Protein AF-A0A3P9DC85-F1 (afdb_monomer)

pLDDT: mean 74.03, std 23.18, range [28.78, 98.25]

Secondary structure (DSSP, 8-state):
--SSSSSTTS------------------EEE--SEEEEEEE--BPPPPGGGGGGT---SB-IIIIIHHHHHHHHHHHHHHH-TTSSTT--EEEEEEE-TT-HHHHHHHHHHHHHHHHHHHHHHH-SS------TTS-----PPPEEEEE--SSHHHHHHHHHHHGGGT--EEESS---SGGG-TTT-TTEEESS--HHHHHHHHHHHHHHTT--EEEEEEEPPPTT-THHHHHHHHHHHHHHTTT-EEEEEEEE-S-SS-------------

Solvent-accessible surface area (backbone atoms only — not comparable to full-atom values): 15954 Å² total; per-residue (Å²): 144,85,84,76,76,77,75,75,75,74,82,77,66,82,82,74,76,74,78,71,78,68,82,74,75,79,75,67,54,72,44,83,51,78,44,33,37,30,32,34,37,29,34,25,34,49,41,53,89,92,38,50,90,74,66,51,56,43,61,78,30,62,77,65,7,53,52,48,54,52,49,49,54,56,49,39,55,52,42,59,69,34,76,86,51,60,67,99,51,42,62,16,31,42,39,38,58,18,20,78,34,52,71,49,32,41,55,51,50,48,53,50,49,50,37,28,53,56,38,52,51,65,74,71,50,90,78,71,91,72,92,73,63,95,81,61,77,75,82,73,76,50,74,40,55,69,28,34,37,34,32,56,48,41,50,40,30,53,59,42,47,69,55,34,50,79,72,72,33,38,31,40,21,73,54,43,30,40,58,75,67,66,42,52,90,82,34,70,43,54,47,59,86,52,72,40,44,63,58,55,45,49,52,53,51,53,53,37,58,75,70,67,57,52,60,47,52,51,56,52,53,57,43,57,98,78,32,59,51,43,57,56,45,45,57,53,38,55,52,57,33,59,77,66,72,31,50,72,80,47,84,51,78,43,81,82,84,64,101,64,91,69,74,69,80,66,70,86,74,75,94,120

Radius of gyration: 26.07 Å; Cα contacts (8 Å, |Δi|>4): 407; chains: 1; bounding box: 93×35×85 Å

Mean predicted aligned error: 14.22 Å

Sequence (272 aa):
MFWLLLVLSIWLGPNQADSAQSNERRVVAHMPGDIIIGALFSVHHQPPADKVHERKCGAVREQYGIQRVEAMMHTLDRINADPHILPNISLGCEIRDSCWHSAVALEQSIEFIRDSLVSSDEAEEWGTLKCSDPSATPMRGKKPIVGLIGPGSSSVAIQVQNL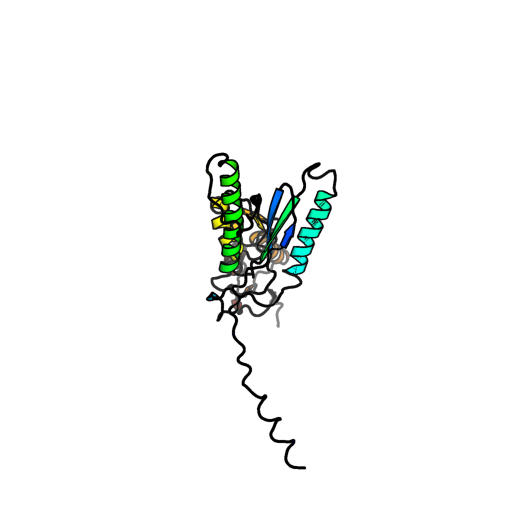LQLFNIPQIAYSATSMDLSDKSLYKYFMRVVPSDAQQARAMVDIVKRYNWSYVSAIHTEGTVTHADSYVFLLSFSLFFSLINVLINQDVNFPSTLPFCLFSFLSPVGLY

Foldseek 3Di:
DPPPPVVVPPPPDPPPPPPPVPPPPFDKDKFDWQAEAEEEFQQFAADPPVCNVVRDGHHGDVPRHPVVVVVVVVVQVVQQPDCVHPHPTRYMYIYGYPNPDQVSLVVVLVVLVVLDVVLVVVVVPPDDDDDDDPPDDPPPRDHHHQAYEDDQAQLSVLSSQQVVVVVVHAYEYEHNQAPVCVPCVSRVRYHYPDHHLLVVLVVVLVVCVVVVAQEWEAEWEDDDVSHCRTVRSVVSNVVSSVVVNRDHDDHDYDYDPDPDPDRDTDDCPDPD

Structure (mmCIF, N/CA/C/O backbone):
data_AF-A0A3P9DC85-F1
#
_entry.id   AF-A0A3P9DC85-F1
#
loop_
_atom_site.group_PDB
_atom_site.id
_atom_site.type_symbol
_atom_site.label_atom_id
_atom_site.label_alt_id
_atom_site.label_comp_id
_atom_site.label_asym_id
_atom_site.label_entity_id
_atom_site.label_seq_id
_atom_site.pdbx_PDB_ins_code
_atom_site.Cartn_x
_atom_site.Cartn_y
_atom_site.Cartn_z
_atom_site.occupancy
_atom_site.B_iso_or_equiv
_atom_site.auth_seq_id
_atom_site.auth_comp_id
_atom_site.auth_asym_id
_atom_site.auth_atom_id
_atom_site.pdbx_PDB_model_num
ATOM 1 N N . MET A 1 1 ? 72.519 -8.130 8.603 1.00 53.53 1 MET A N 1
ATOM 2 C CA . MET A 1 1 ? 71.230 -8.316 9.307 1.00 53.53 1 MET A CA 1
ATOM 3 C C . MET A 1 1 ? 70.735 -6.998 9.923 1.00 53.53 1 MET A C 1
ATOM 5 O O . MET A 1 1 ? 70.371 -6.968 11.084 1.00 53.53 1 MET A O 1
ATOM 9 N N . PHE A 1 2 ? 70.742 -5.902 9.150 1.00 50.50 2 PHE A N 1
ATOM 10 C CA . PHE A 1 2 ? 70.263 -4.574 9.588 1.00 50.50 2 PHE A CA 1
ATOM 11 C C . PHE A 1 2 ? 69.787 -3.704 8.401 1.00 50.50 2 PHE A C 1
ATOM 13 O O . PHE A 1 2 ? 69.743 -2.485 8.482 1.00 50.50 2 PHE A O 1
ATOM 20 N N . TRP A 1 3 ? 69.445 -4.339 7.271 1.00 44.81 3 TRP A N 1
ATOM 21 C CA . TRP A 1 3 ? 69.037 -3.663 6.026 1.00 44.81 3 TRP A CA 1
ATOM 22 C C . TRP A 1 3 ? 67.796 -4.309 5.386 1.00 44.81 3 TRP A C 1
ATOM 24 O O . TRP A 1 3 ? 67.600 -4.259 4.181 1.00 44.81 3 TRP A O 1
ATOM 34 N N . LEU A 1 4 ? 66.975 -4.972 6.207 1.00 43.00 4 LEU A N 1
ATOM 35 C CA . LEU A 1 4 ? 65.714 -5.612 5.797 1.00 43.00 4 LEU A CA 1
ATOM 36 C C . LEU A 1 4 ? 64.516 -5.191 6.669 1.00 43.00 4 LEU A C 1
ATOM 38 O O . LEU A 1 4 ? 63.391 -5.570 6.375 1.00 43.00 4 LEU A O 1
ATOM 42 N N . LEU A 1 5 ? 64.732 -4.369 7.704 1.00 48.44 5 LEU A N 1
ATOM 43 C CA . LEU A 1 5 ? 63.677 -3.898 8.617 1.00 48.44 5 LEU A CA 1
ATOM 44 C C . LEU A 1 5 ? 63.254 -2.435 8.393 1.00 48.44 5 LEU A C 1
ATOM 46 O O . LEU A 1 5 ? 62.346 -1.966 9.065 1.00 48.44 5 LEU A O 1
ATOM 50 N N . LEU A 1 6 ? 63.863 -1.719 7.439 1.00 46.28 6 LEU A N 1
ATOM 51 C CA . LEU A 1 6 ? 63.526 -0.316 7.135 1.00 46.28 6 LEU A CA 1
ATOM 52 C C . LEU A 1 6 ? 62.653 -0.127 5.883 1.00 46.28 6 LEU A C 1
ATOM 54 O O . LEU A 1 6 ? 62.242 0.990 5.598 1.00 46.28 6 LEU A O 1
ATOM 58 N N . VAL A 1 7 ? 62.333 -1.201 5.154 1.00 47.31 7 VAL A N 1
ATOM 59 C CA . VAL A 1 7 ? 61.449 -1.141 3.968 1.00 47.31 7 VAL A CA 1
ATOM 60 C C . VAL A 1 7 ? 59.999 -1.532 4.313 1.00 47.31 7 VAL A C 1
ATOM 62 O O . VAL A 1 7 ? 59.079 -1.271 3.546 1.00 47.31 7 VAL A O 1
ATOM 65 N N . LEU A 1 8 ? 59.763 -2.089 5.506 1.00 41.19 8 LEU A N 1
ATOM 66 C CA . LEU A 1 8 ? 58.436 -2.516 5.976 1.00 41.19 8 LEU A CA 1
ATOM 67 C C . LEU A 1 8 ? 57.634 -1.419 6.701 1.00 41.19 8 LEU A C 1
ATOM 69 O O . LEU A 1 8 ? 56.483 -1.646 7.055 1.00 41.19 8 LEU A O 1
ATOM 73 N N . SER A 1 9 ? 58.198 -0.225 6.891 1.00 41.47 9 SER A N 1
ATOM 74 C CA . SER A 1 9 ? 57.568 0.890 7.618 1.00 41.47 9 SER A CA 1
ATOM 75 C C . SER A 1 9 ? 57.026 2.018 6.725 1.00 41.47 9 SER A C 1
ATOM 77 O O . SER A 1 9 ? 56.635 3.059 7.243 1.00 41.47 9 SER A O 1
ATOM 79 N N . ILE A 1 10 ? 56.945 1.822 5.400 1.00 47.00 10 ILE A N 1
ATOM 80 C CA . ILE A 1 10 ? 56.408 2.830 4.453 1.00 47.00 10 ILE A CA 1
ATOM 81 C C . ILE A 1 10 ? 55.024 2.437 3.879 1.00 47.00 10 ILE A C 1
ATOM 83 O O . ILE A 1 10 ? 54.401 3.214 3.167 1.00 47.00 10 ILE A O 1
ATOM 87 N N . TRP A 1 11 ? 54.457 1.289 4.265 1.00 39.84 11 TRP A N 1
ATOM 88 C CA . TRP A 1 11 ? 53.102 0.868 3.856 1.00 39.84 11 TRP A CA 1
ATOM 89 C C . TRP A 1 11 ? 52.063 0.947 4.988 1.00 39.84 11 TRP A C 1
ATOM 91 O O . TRP A 1 11 ? 51.185 0.101 5.108 1.00 39.84 11 TRP A O 1
ATOM 101 N N . LEU A 1 12 ? 52.148 1.985 5.819 1.00 43.28 12 LEU A N 1
ATOM 102 C CA . LEU A 1 12 ? 51.055 2.425 6.695 1.00 43.28 12 LEU A CA 1
ATOM 103 C C . LEU A 1 12 ? 50.730 3.884 6.357 1.00 43.28 12 LEU A C 1
ATOM 105 O O . LEU A 1 12 ? 50.893 4.793 7.166 1.00 43.28 12 LEU A O 1
ATOM 109 N N . GLY A 1 13 ? 50.310 4.105 5.110 1.00 35.88 13 GLY A N 1
ATOM 110 C CA . GLY A 1 13 ? 49.538 5.295 4.774 1.00 35.88 13 GLY A CA 1
ATOM 111 C C . GLY A 1 13 ? 48.153 5.179 5.418 1.00 35.88 13 GLY A C 1
ATOM 112 O O . GLY A 1 13 ? 47.629 4.065 5.518 1.00 35.88 13 GLY A O 1
ATOM 113 N N . PRO A 1 14 ? 47.546 6.280 5.890 1.00 35.34 14 PRO A N 1
ATOM 114 C CA . PRO A 1 14 ? 46.170 6.229 6.348 1.00 35.34 14 PRO A CA 1
ATOM 115 C C . PRO A 1 14 ? 45.318 5.782 5.159 1.00 35.34 14 PRO A C 1
ATOM 117 O O . PRO A 1 14 ? 45.349 6.417 4.107 1.00 35.34 14 PRO A O 1
ATOM 120 N N . ASN A 1 15 ? 44.577 4.682 5.320 1.00 35.00 15 ASN A N 1
ATOM 121 C CA . ASN A 1 15 ? 43.462 4.359 4.440 1.00 35.00 15 ASN A CA 1
ATOM 122 C C . ASN A 1 15 ? 42.452 5.495 4.595 1.00 35.00 15 ASN A C 1
ATOM 124 O O . ASN A 1 15 ? 41.575 5.467 5.459 1.00 35.00 15 ASN A O 1
ATOM 128 N N . GLN A 1 16 ? 42.636 6.531 3.785 1.00 35.06 16 GLN A N 1
ATOM 129 C CA . GLN A 1 16 ? 41.621 7.507 3.482 1.00 35.06 16 GLN A CA 1
ATOM 130 C C . GLN A 1 16 ? 40.540 6.694 2.779 1.00 35.06 16 GLN A C 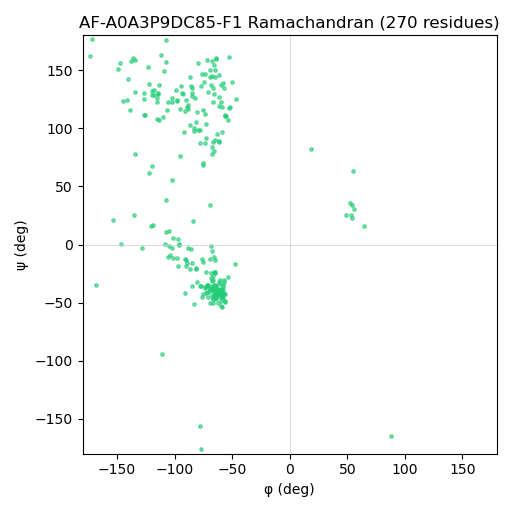1
ATOM 132 O O . GLN A 1 16 ? 40.655 6.339 1.609 1.00 35.06 16 GLN A O 1
ATOM 137 N N . ALA A 1 17 ? 39.553 6.259 3.563 1.00 37.09 17 ALA A N 1
ATOM 138 C CA . ALA A 1 17 ? 38.294 5.793 3.034 1.00 37.09 17 ALA A CA 1
ATOM 139 C C . ALA A 1 17 ? 37.709 6.998 2.302 1.00 37.09 17 ALA A C 1
ATOM 141 O O . ALA A 1 17 ? 37.051 7.846 2.908 1.00 37.09 17 ALA A O 1
ATOM 142 N N . ASP A 1 18 ? 38.053 7.114 1.021 1.00 32.88 18 ASP A N 1
ATOM 143 C CA . ASP A 1 18 ? 37.374 7.996 0.100 1.00 32.88 18 ASP A CA 1
ATOM 144 C C . ASP A 1 18 ? 35.903 7.630 0.209 1.00 32.88 18 ASP A C 1
ATOM 146 O O . ASP A 1 18 ? 35.452 6.555 -0.197 1.00 32.88 18 ASP A O 1
ATOM 150 N N . SER A 1 19 ? 35.164 8.524 0.857 1.00 36.44 19 SER A N 1
ATOM 151 C CA . SER A 1 19 ? 33.717 8.546 0.829 1.00 36.44 19 SER A CA 1
ATOM 152 C C . SER A 1 19 ? 33.336 8.906 -0.599 1.00 36.44 19 SER A C 1
ATOM 154 O O . SER A 1 19 ? 33.006 10.042 -0.926 1.00 36.44 19 SER A O 1
ATOM 156 N N . ALA A 1 20 ? 33.423 7.908 -1.476 1.00 34.53 20 ALA A N 1
ATOM 157 C CA . ALA A 1 20 ? 32.715 7.907 -2.730 1.00 34.53 20 ALA A CA 1
ATOM 158 C C . ALA A 1 20 ? 31.242 8.015 -2.348 1.00 34.53 20 ALA A C 1
ATOM 160 O O . ALA A 1 20 ? 30.599 7.044 -1.947 1.00 34.53 20 ALA A O 1
ATOM 161 N N . GLN A 1 21 ? 30.740 9.243 -2.382 1.00 38.47 21 GLN A N 1
ATOM 162 C CA . GLN A 1 21 ? 29.332 9.559 -2.302 1.00 38.47 21 GLN A CA 1
ATOM 163 C C . GLN A 1 21 ? 28.715 8.974 -3.573 1.00 38.47 21 GLN A C 1
ATOM 165 O O . GLN A 1 21 ? 28.562 9.654 -4.586 1.00 38.47 21 GLN A O 1
ATOM 170 N N . SER A 1 22 ? 28.466 7.662 -3.554 1.00 39.06 22 SER A N 1
ATOM 171 C CA . SER A 1 22 ? 27.696 7.005 -4.589 1.00 39.06 22 SER A CA 1
ATOM 172 C C . SER A 1 22 ? 26.342 7.697 -4.573 1.00 39.06 22 SER A C 1
ATOM 174 O O . SER A 1 22 ? 25.642 7.749 -3.560 1.00 39.06 22 SER A O 1
ATOM 176 N N . ASN A 1 23 ? 26.005 8.325 -5.691 1.00 45.62 23 ASN A N 1
ATOM 177 C CA . ASN A 1 23 ? 24.643 8.742 -5.938 1.00 45.62 23 ASN A CA 1
ATOM 178 C C . ASN A 1 23 ? 23.851 7.434 -6.074 1.00 45.62 23 ASN A C 1
ATOM 180 O O . ASN A 1 23 ? 23.837 6.815 -7.138 1.00 45.62 23 ASN A O 1
ATOM 184 N N . GLU A 1 24 ? 23.367 6.917 -4.945 1.00 55.66 24 GLU A N 1
ATOM 185 C CA . GLU A 1 24 ? 22.837 5.565 -4.828 1.00 55.66 24 GLU A CA 1
ATOM 186 C C . GLU A 1 24 ? 21.475 5.524 -5.519 1.00 55.66 24 GLU A C 1
ATOM 188 O O . GLU A 1 24 ? 20.424 5.795 -4.938 1.00 55.66 24 GLU A O 1
ATOM 193 N N . ARG A 1 25 ? 21.504 5.255 -6.827 1.00 67.31 25 ARG A N 1
ATOM 194 C CA . ARG A 1 25 ? 20.307 5.006 -7.622 1.00 67.31 25 ARG A CA 1
ATOM 195 C C . ARG A 1 25 ? 19.569 3.845 -6.964 1.00 67.31 25 ARG A C 1
ATOM 197 O O . ARG A 1 25 ? 20.063 2.719 -6.978 1.00 67.31 25 ARG A O 1
ATOM 204 N N . ARG A 1 26 ? 18.403 4.125 -6.375 1.00 79.12 26 ARG A N 1
ATOM 205 C CA . ARG A 1 26 ? 17.607 3.093 -5.707 1.00 79.12 26 ARG A CA 1
ATOM 206 C C . ARG A 1 26 ? 17.293 1.966 -6.680 1.00 79.12 26 ARG A C 1
ATOM 208 O O . ARG A 1 26 ? 16.922 2.203 -7.832 1.00 79.12 26 ARG A O 1
ATOM 215 N N . VAL A 1 27 ? 17.469 0.746 -6.193 1.00 88.12 27 VAL A N 1
ATOM 216 C CA . VAL A 1 27 ? 17.214 -0.468 -6.960 1.00 88.12 27 VAL A CA 1
ATOM 217 C C . VAL A 1 27 ? 15.708 -0.675 -7.070 1.00 88.12 27 VAL A C 1
ATOM 219 O O . VAL A 1 27 ? 14.965 -0.456 -6.114 1.00 88.12 27 VAL A O 1
ATOM 222 N N . VAL A 1 28 ? 15.270 -1.096 -8.251 1.00 91.88 28 VAL A N 1
ATOM 223 C CA . VAL A 1 28 ? 13.873 -1.399 -8.559 1.00 91.88 28 VAL A CA 1
ATOM 224 C C . VAL A 1 28 ? 13.804 -2.860 -8.973 1.00 91.88 28 VAL A C 1
ATOM 226 O O . VAL A 1 28 ? 14.564 -3.282 -9.846 1.00 91.88 28 VAL A O 1
ATOM 229 N N . ALA A 1 29 ? 12.906 -3.629 -8.361 1.00 93.38 29 ALA A N 1
ATOM 230 C CA . ALA A 1 29 ? 12.600 -4.974 -8.833 1.00 93.38 29 ALA A CA 1
ATOM 231 C C . ALA A 1 29 ? 11.477 -4.873 -9.869 1.00 93.38 29 ALA A C 1
ATOM 233 O O . ALA A 1 29 ? 10.400 -4.356 -9.580 1.00 93.38 29 ALA A O 1
ATOM 234 N N . HIS A 1 30 ? 11.751 -5.316 -11.093 1.00 93.69 30 HIS A N 1
ATOM 235 C CA . HIS A 1 30 ? 10.841 -5.166 -12.222 1.00 93.69 30 HIS A CA 1
ATOM 236 C C . HIS A 1 30 ? 10.583 -6.516 -12.887 1.00 93.69 30 HIS A C 1
ATOM 238 O O . HIS A 1 30 ? 11.521 -7.232 -13.242 1.00 93.69 30 HIS A O 1
ATOM 244 N N . MET A 1 31 ? 9.308 -6.818 -13.106 1.00 94.12 31 MET A N 1
ATOM 245 C CA . MET A 1 31 ? 8.829 -7.958 -13.877 1.00 94.12 31 MET A CA 1
ATOM 246 C C . MET A 1 31 ? 8.089 -7.422 -15.110 1.00 94.12 31 MET A C 1
ATOM 248 O O . MET A 1 31 ? 7.150 -6.639 -14.947 1.00 94.12 31 MET A O 1
ATOM 252 N N . PRO A 1 32 ? 8.497 -7.796 -16.336 1.00 93.19 32 PRO A N 1
ATOM 253 C CA . PRO A 1 32 ? 7.847 -7.315 -17.549 1.00 93.19 32 PRO A CA 1
ATOM 254 C C . PRO A 1 32 ? 6.438 -7.900 -17.698 1.00 93.19 32 PRO A C 1
ATOM 256 O O . PRO A 1 32 ? 6.182 -9.030 -17.293 1.00 93.19 32 PRO A O 1
ATOM 259 N N . GLY A 1 33 ? 5.546 -7.144 -18.334 1.00 92.88 33 GLY A N 1
ATOM 260 C CA . GLY A 1 33 ? 4.200 -7.598 -18.671 1.00 92.88 33 GLY A CA 1
ATOM 261 C C . GLY A 1 33 ? 3.457 -6.619 -19.577 1.00 92.88 33 GLY A C 1
ATOM 262 O O . GLY A 1 33 ? 3.957 -5.542 -19.929 1.00 92.88 33 GLY A O 1
ATOM 263 N N . ASP A 1 34 ? 2.248 -6.998 -19.974 1.00 92.75 34 ASP A N 1
ATOM 264 C CA . ASP A 1 34 ? 1.328 -6.159 -20.736 1.00 92.75 34 ASP A CA 1
ATOM 265 C C . ASP A 1 34 ? 0.836 -4.983 -19.904 1.00 92.75 34 ASP A C 1
ATOM 267 O O . ASP A 1 34 ? 0.870 -3.846 -20.378 1.00 92.75 34 ASP A O 1
ATOM 271 N N . ILE A 1 35 ? 0.485 -5.268 -18.652 1.00 94.31 35 ILE A N 1
ATOM 272 C CA . ILE A 1 35 ? 0.008 -4.319 -17.649 1.00 94.31 35 ILE A CA 1
ATOM 273 C C . ILE A 1 35 ? 0.990 -4.308 -16.480 1.00 94.31 35 ILE A C 1
ATOM 275 O O . ILE A 1 35 ? 1.300 -5.366 -15.941 1.00 94.31 35 ILE A O 1
ATOM 279 N N . ILE A 1 36 ? 1.454 -3.129 -16.057 1.00 95.31 36 ILE A N 1
ATOM 280 C CA . ILE A 1 36 ? 2.389 -2.998 -14.932 1.00 95.31 36 ILE A CA 1
ATOM 281 C C . ILE A 1 36 ? 1.651 -2.537 -13.675 1.00 95.31 36 ILE A C 1
ATOM 283 O O . ILE A 1 36 ? 0.976 -1.506 -13.671 1.00 95.31 36 ILE A O 1
ATOM 287 N N . ILE A 1 37 ? 1.811 -3.291 -12.587 1.00 96.75 37 ILE A N 1
ATOM 288 C CA . ILE A 1 37 ? 1.303 -2.939 -11.258 1.00 96.75 37 ILE A CA 1
ATOM 289 C C . ILE A 1 37 ? 2.461 -2.420 -10.402 1.00 96.75 37 ILE A C 1
ATOM 291 O O . ILE A 1 37 ? 3.456 -3.116 -10.191 1.00 96.75 37 ILE A O 1
ATOM 295 N N . GLY A 1 38 ? 2.332 -1.200 -9.887 1.00 96.75 38 GLY A N 1
ATOM 296 C CA . GLY A 1 38 ? 3.302 -0.639 -8.954 1.00 96.75 38 GLY A CA 1
ATOM 297 C C . GLY A 1 38 ? 3.139 -1.243 -7.560 1.00 96.75 38 GLY A C 1
ATOM 298 O O . GLY A 1 38 ? 2.021 -1.511 -7.116 1.00 96.75 38 GLY A O 1
ATOM 299 N N . ALA A 1 39 ? 4.232 -1.392 -6.817 1.00 97.62 39 ALA A N 1
ATOM 300 C CA . ALA A 1 39 ? 4.162 -1.726 -5.399 1.00 97.62 39 ALA A CA 1
ATOM 301 C C . ALA A 1 39 ? 5.193 -0.986 -4.553 1.00 97.62 39 ALA A C 1
ATOM 303 O O . ALA A 1 39 ? 6.348 -0.809 -4.941 1.00 97.62 39 ALA A O 1
ATOM 304 N N . LEU A 1 40 ? 4.757 -0.610 -3.350 1.00 97.25 40 LEU A N 1
ATOM 305 C CA . LEU A 1 40 ? 5.597 -0.065 -2.295 1.00 97.25 40 LEU A CA 1
ATOM 306 C C . LEU A 1 40 ? 5.654 -1.043 -1.124 1.00 97.25 40 LEU A C 1
ATOM 308 O O . LEU A 1 40 ? 4.713 -1.172 -0.330 1.00 97.25 40 LEU A O 1
ATOM 312 N N . PHE A 1 41 ? 6.802 -1.697 -0.978 1.00 96.81 41 PHE A N 1
ATOM 313 C CA . PHE A 1 41 ? 7.106 -2.520 0.188 1.00 96.81 41 PHE A CA 1
ATOM 314 C C . PHE A 1 41 ? 8.142 -1.836 1.068 1.00 96.81 41 PHE A C 1
ATOM 316 O O . PHE A 1 41 ? 8.847 -0.925 0.645 1.00 96.81 41 PHE A O 1
ATOM 323 N N . SER A 1 42 ? 8.176 -2.199 2.344 1.00 94.69 42 SER A N 1
ATOM 324 C CA . SER A 1 42 ? 9.155 -1.666 3.293 1.00 94.69 42 SER A CA 1
ATOM 325 C C . SER A 1 42 ? 10.317 -2.642 3.373 1.00 94.69 42 SER A C 1
ATOM 327 O O . SER A 1 42 ? 10.391 -3.440 4.307 1.00 94.69 42 SER A O 1
ATOM 329 N N . VAL A 1 43 ? 11.157 -2.617 2.334 1.00 95.00 43 VAL A N 1
ATOM 330 C CA . VAL A 1 43 ? 12.290 -3.536 2.185 1.00 95.00 43 VAL A CA 1
ATOM 331 C C . VAL A 1 43 ? 13.351 -3.226 3.222 1.00 95.00 43 VAL A C 1
ATOM 333 O O . VAL A 1 43 ? 13.884 -4.154 3.816 1.00 95.00 43 VAL A O 1
ATOM 336 N N . HIS A 1 44 ? 13.581 -1.947 3.509 1.00 93.81 44 HIS A N 1
ATOM 337 C CA . HIS A 1 44 ? 14.502 -1.516 4.552 1.00 93.81 44 HIS A CA 1
ATOM 338 C C . HIS A 1 44 ? 13.788 -0.859 5.743 1.00 93.81 44 HIS A C 1
ATOM 340 O O . HIS A 1 44 ? 12.619 -0.456 5.690 1.00 93.81 44 HIS A O 1
ATOM 346 N N . HIS A 1 45 ? 14.509 -0.761 6.858 1.00 90.12 45 HIS A N 1
ATOM 347 C CA . HIS A 1 45 ? 14.121 0.042 8.013 1.00 90.12 45 HIS A CA 1
ATOM 348 C C . HIS A 1 45 ? 14.150 1.545 7.699 1.00 90.12 45 HIS A C 1
ATOM 350 O O . HIS A 1 45 ? 14.853 2.000 6.793 1.00 90.12 45 HIS A O 1
ATOM 356 N N . GLN A 1 46 ? 13.396 2.319 8.484 1.00 88.31 46 GLN A N 1
ATOM 357 C CA . GLN A 1 46 ? 13.370 3.774 8.357 1.00 88.31 46 GLN A CA 1
ATOM 358 C C . GLN A 1 46 ? 14.749 4.395 8.606 1.00 88.31 46 GLN A C 1
ATOM 360 O O . GLN A 1 46 ? 15.504 3.870 9.433 1.00 88.31 46 GLN A O 1
ATOM 365 N N . PRO A 1 47 ? 15.084 5.497 7.909 1.00 87.31 47 PRO A N 1
ATOM 366 C CA . PRO A 1 47 ? 16.318 6.223 8.164 1.00 87.31 47 PRO A CA 1
ATOM 367 C C . PRO A 1 47 ? 16.363 6.673 9.634 1.00 87.31 47 PRO A C 1
ATOM 369 O O . PRO A 1 47 ? 15.337 7.107 10.170 1.00 87.31 47 PRO A O 1
ATOM 372 N N . PRO A 1 48 ? 17.525 6.580 10.300 1.00 84.12 48 PRO A N 1
ATOM 373 C CA . PRO A 1 48 ? 17.678 7.097 11.653 1.00 84.12 48 PRO A CA 1
ATOM 374 C C . PRO A 1 48 ? 17.551 8.630 11.657 1.00 84.12 48 PRO A C 1
ATOM 376 O O . PRO A 1 48 ? 17.767 9.287 10.635 1.00 84.12 48 PRO A O 1
ATOM 379 N N . ALA A 1 49 ? 17.142 9.198 12.798 1.00 78.88 49 ALA A N 1
ATOM 380 C CA . ALA A 1 49 ? 16.725 10.602 12.917 1.00 78.88 49 ALA A CA 1
ATOM 381 C C . ALA A 1 49 ? 17.800 11.616 12.474 1.00 78.88 49 ALA A C 1
ATOM 383 O O . ALA A 1 49 ? 17.478 12.681 11.956 1.00 78.88 49 ALA A O 1
ATOM 384 N N . ASP A 1 50 ? 19.071 11.260 12.633 1.00 77.88 50 ASP A N 1
ATOM 385 C CA . ASP A 1 50 ? 20.246 12.031 12.227 1.00 77.88 50 ASP A CA 1
ATOM 386 C C . ASP A 1 50 ? 20.476 12.042 10.703 1.00 77.88 50 ASP A C 1
ATOM 388 O O . ASP A 1 50 ? 21.086 12.973 10.184 1.00 77.88 50 ASP A O 1
ATOM 392 N N . LYS A 1 51 ? 19.963 11.043 9.971 1.00 76.75 51 LYS A N 1
ATOM 393 C CA . LYS A 1 51 ? 20.208 10.836 8.528 1.00 76.75 51 LYS A CA 1
ATOM 394 C C . LYS A 1 51 ? 18.946 10.894 7.671 1.00 76.75 51 LYS A C 1
ATOM 396 O O . LYS A 1 51 ? 18.960 10.486 6.508 1.00 76.75 51 LYS A O 1
ATOM 401 N N . VAL A 1 52 ? 17.852 11.442 8.200 1.00 79.00 52 VAL A N 1
ATOM 402 C CA . VAL A 1 52 ? 16.578 11.569 7.467 1.00 79.00 52 VAL A CA 1
ATOM 403 C C . VAL A 1 52 ? 16.753 12.378 6.176 1.00 79.00 52 VAL A C 1
ATOM 405 O O . VAL A 1 52 ? 16.210 12.007 5.136 1.00 79.00 52 VAL A O 1
ATOM 408 N N . HIS A 1 53 ? 17.563 13.441 6.207 1.00 80.44 53 HIS A N 1
ATOM 409 C CA . HIS A 1 53 ? 17.829 14.287 5.037 1.00 80.44 53 HIS A CA 1
ATOM 410 C C . HIS A 1 53 ? 18.602 13.563 3.927 1.00 80.44 53 HIS A C 1
ATOM 412 O O . HIS A 1 53 ? 18.385 13.844 2.748 1.00 80.44 53 HIS A O 1
ATOM 418 N N . GLU A 1 54 ? 19.458 12.604 4.292 1.00 82.00 54 GLU A N 1
ATOM 419 C CA . GLU A 1 54 ? 20.203 11.780 3.335 1.00 82.00 54 GLU A CA 1
ATOM 420 C C . GLU A 1 54 ? 19.321 10.713 2.677 1.00 82.00 54 GLU A C 1
ATOM 422 O O . GLU A 1 54 ? 19.714 10.144 1.663 1.00 82.00 54 GLU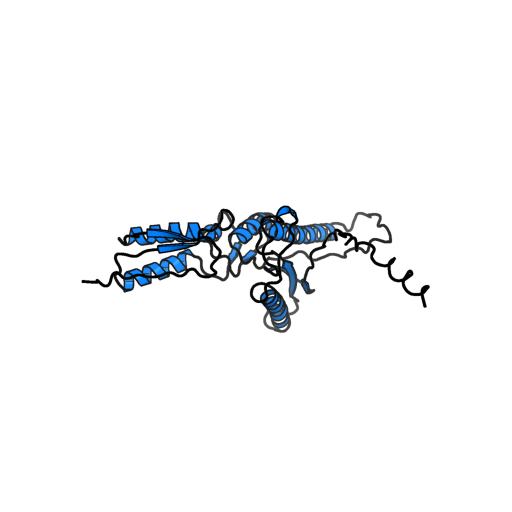 A O 1
ATOM 427 N N . ARG A 1 55 ? 18.130 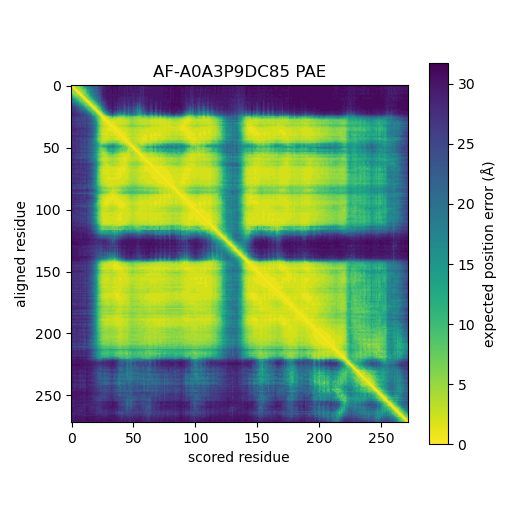10.437 3.235 1.00 83.25 55 ARG A N 1
ATOM 428 C CA . ARG A 1 55 ? 17.183 9.414 2.754 1.00 83.25 55 ARG A CA 1
ATOM 429 C C . ARG A 1 55 ? 17.807 8.018 2.601 1.00 83.25 55 ARG A C 1
ATOM 431 O O . ARG A 1 55 ? 17.302 7.205 1.824 1.00 83.25 55 ARG A O 1
ATOM 438 N N . LYS A 1 56 ? 18.878 7.741 3.353 1.00 86.44 56 LYS A N 1
ATOM 439 C CA . LYS A 1 56 ? 19.542 6.437 3.406 1.00 86.44 56 LYS A CA 1
ATOM 440 C C . LYS A 1 56 ? 18.774 5.513 4.328 1.00 86.44 56 LYS A C 1
ATOM 442 O O . LYS A 1 56 ? 18.675 5.758 5.530 1.00 86.44 56 LYS A O 1
ATOM 447 N N . CYS A 1 57 ? 18.210 4.470 3.745 1.00 90.06 57 CYS A N 1
ATOM 448 C CA . CYS A 1 57 ? 17.423 3.506 4.488 1.00 90.06 57 CYS A CA 1
ATOM 449 C C . CYS A 1 57 ? 18.311 2.629 5.381 1.00 90.06 57 CYS A C 1
ATOM 451 O O . CYS A 1 57 ? 19.523 2.542 5.187 1.00 90.06 57 CYS A O 1
ATOM 453 N N . GLY A 1 58 ? 17.703 2.035 6.407 1.00 89.81 58 GLY A N 1
ATOM 454 C CA . GLY A 1 58 ? 18.395 1.165 7.353 1.00 89.81 58 GLY A CA 1
ATOM 455 C C . GLY A 1 58 ? 18.642 -0.240 6.800 1.00 89.81 58 GLY A C 1
ATOM 456 O O . GLY A 1 58 ? 18.654 -0.461 5.595 1.00 89.81 58 GLY A O 1
ATOM 457 N N . ALA A 1 59 ? 18.807 -1.213 7.697 1.00 92.31 59 ALA A N 1
ATOM 458 C CA . ALA A 1 59 ? 18.969 -2.618 7.324 1.00 92.31 59 ALA A CA 1
ATOM 459 C C . ALA A 1 59 ? 17.723 -3.192 6.621 1.00 92.31 59 ALA A C 1
ATOM 461 O O . ALA A 1 59 ? 16.617 -2.660 6.759 1.00 92.31 59 ALA A O 1
ATOM 462 N N . VAL A 1 60 ? 17.906 -4.293 5.888 1.00 94.38 60 VAL A N 1
ATOM 463 C CA . VAL A 1 60 ? 16.821 -5.042 5.235 1.00 94.38 60 VAL A CA 1
ATOM 464 C C . VAL A 1 60 ? 15.879 -5.643 6.285 1.00 94.38 60 VAL A C 1
ATOM 466 O O . VAL A 1 60 ? 16.313 -6.067 7.351 1.00 94.38 60 VAL A O 1
ATOM 469 N N . ARG A 1 61 ? 14.583 -5.685 5.967 1.00 92.19 61 ARG A N 1
ATOM 470 C CA . ARG A 1 61 ? 13.512 -6.324 6.735 1.00 92.19 61 ARG A CA 1
ATOM 471 C C . ARG A 1 61 ? 13.088 -7.601 6.023 1.00 92.19 61 ARG A C 1
ATOM 473 O O . ARG A 1 61 ? 12.506 -7.550 4.940 1.00 92.19 61 ARG A O 1
ATOM 480 N N . GLU A 1 62 ? 13.298 -8.750 6.645 1.00 92.00 62 GLU A N 1
ATOM 481 C CA . GLU A 1 62 ? 12.992 -10.042 6.030 1.00 92.00 62 GLU A CA 1
ATOM 482 C C . GLU A 1 62 ? 11.476 -10.243 5.898 1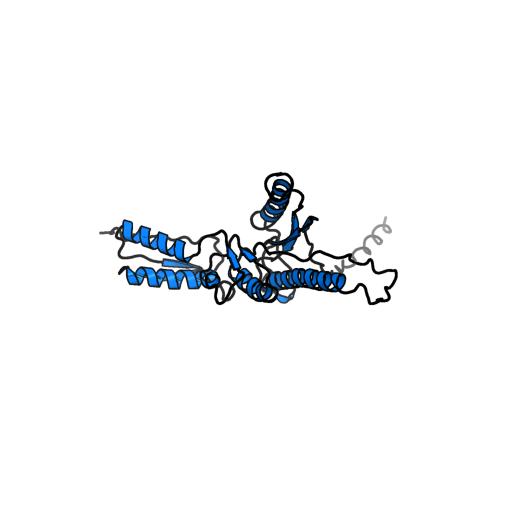.00 92.00 62 GLU A C 1
ATOM 484 O O . GLU A 1 62 ? 10.976 -10.521 4.810 1.00 92.00 62 GLU A O 1
ATOM 489 N N . GLN A 1 63 ? 10.730 -10.030 6.989 1.00 88.75 63 GLN A N 1
ATOM 490 C CA . GLN A 1 63 ? 9.288 -10.317 7.058 1.00 88.75 63 GLN A CA 1
ATOM 491 C C . GLN A 1 63 ? 8.417 -9.280 6.335 1.00 88.75 63 GLN A C 1
ATOM 493 O O . GLN A 1 63 ? 7.486 -9.610 5.605 1.00 88.75 63 GLN A O 1
ATOM 498 N N . TYR A 1 64 ? 8.706 -7.995 6.552 1.00 86.19 64 TYR A N 1
ATOM 499 C CA . TYR A 1 64 ? 7.911 -6.888 6.003 1.00 86.19 64 TYR A CA 1
ATOM 500 C C . TYR A 1 64 ? 8.393 -6.418 4.625 1.00 86.19 64 TYR A C 1
ATOM 502 O O . TYR A 1 64 ? 7.681 -5.655 3.963 1.00 86.19 64 TYR A O 1
ATOM 510 N N . GLY A 1 65 ? 9.589 -6.855 4.230 1.00 91.94 65 GLY A N 1
ATOM 511 C CA . GLY A 1 65 ? 10.278 -6.471 3.011 1.00 91.94 65 GLY A CA 1
ATOM 512 C C . GLY A 1 65 ? 10.350 -7.624 2.026 1.00 91.94 65 GLY A C 1
ATOM 513 O O . GLY A 1 65 ? 9.409 -7.837 1.265 1.00 91.94 65 GLY A O 1
ATOM 514 N N . ILE A 1 66 ? 11.456 -8.372 2.056 1.00 94.81 66 ILE A N 1
ATOM 515 C CA . ILE A 1 66 ? 11.796 -9.381 1.036 1.00 94.81 66 ILE A CA 1
ATOM 516 C C . ILE A 1 66 ? 10.698 -10.434 0.867 1.00 94.81 66 ILE A C 1
ATOM 518 O O . ILE A 1 66 ? 10.316 -10.728 -0.261 1.00 94.81 66 ILE A O 1
ATOM 522 N N . GLN A 1 67 ? 10.109 -10.933 1.958 1.00 96.19 67 GLN A N 1
ATOM 523 C CA . GLN A 1 67 ? 9.004 -11.894 1.863 1.00 96.19 67 GLN A CA 1
ATOM 524 C C . GLN A 1 67 ? 7.810 -11.353 1.066 1.00 96.19 67 GLN A C 1
ATOM 526 O O . GLN A 1 67 ? 7.163 -12.114 0.356 1.00 96.19 67 GLN A O 1
ATOM 531 N N . ARG A 1 68 ? 7.516 -10.049 1.145 1.00 96.12 68 ARG A N 1
ATOM 532 C CA . ARG A 1 68 ? 6.414 -9.433 0.388 1.00 96.12 68 ARG A CA 1
ATOM 533 C C . ARG A 1 68 ? 6.766 -9.191 -1.072 1.00 96.12 68 ARG A C 1
ATOM 535 O O . ARG A 1 68 ? 5.895 -9.343 -1.922 1.00 96.12 68 ARG A O 1
ATOM 542 N N . VAL A 1 69 ? 8.024 -8.845 -1.350 1.00 96.88 69 VAL A N 1
ATOM 543 C CA . VAL A 1 69 ? 8.547 -8.721 -2.719 1.00 96.88 69 VAL A CA 1
ATOM 544 C C . VAL A 1 69 ? 8.396 -10.060 -3.440 1.00 96.88 69 VAL A C 1
ATOM 546 O O . VAL A 1 69 ? 7.722 -10.132 -4.465 1.00 96.88 69 VAL A O 1
ATOM 549 N N . GLU A 1 70 ? 8.922 -11.131 -2.845 1.00 97.56 70 GLU A N 1
ATOM 550 C CA . GLU A 1 70 ? 8.830 -12.487 -3.395 1.00 97.56 70 GLU A CA 1
ATOM 551 C C . GLU A 1 70 ? 7.383 -12.983 -3.464 1.00 97.56 70 GLU A C 1
ATOM 553 O O . GLU A 1 70 ? 6.975 -13.566 -4.466 1.00 97.56 70 GLU A O 1
ATOM 558 N N . ALA A 1 71 ? 6.562 -12.699 -2.444 1.00 97.62 71 ALA A N 1
ATOM 559 C CA . ALA A 1 71 ? 5.145 -13.053 -2.477 1.00 97.62 71 ALA A CA 1
ATOM 560 C C . ALA A 1 71 ? 4.421 -12.393 -3.655 1.00 97.62 71 ALA A C 1
ATOM 562 O O . ALA A 1 71 ? 3.602 -13.046 -4.299 1.00 97.62 71 ALA A O 1
ATOM 563 N N . MET A 1 72 ? 4.716 -11.128 -3.963 1.00 97.56 72 MET A N 1
ATOM 564 C CA . MET A 1 72 ? 4.123 -10.442 -5.108 1.00 97.56 72 MET A CA 1
ATOM 565 C C . MET A 1 72 ? 4.581 -11.055 -6.430 1.00 97.56 72 MET A C 1
ATOM 567 O O . MET A 1 72 ? 3.732 -11.393 -7.250 1.00 97.56 72 MET A O 1
ATOM 571 N N . MET A 1 73 ? 5.890 -11.240 -6.620 1.00 97.06 73 MET A N 1
ATOM 572 C CA . MET A 1 73 ? 6.438 -11.813 -7.856 1.00 97.06 73 MET A CA 1
ATOM 573 C C . MET A 1 73 ? 5.886 -13.220 -8.101 1.00 97.06 73 MET A C 1
ATOM 575 O O . MET A 1 73 ? 5.314 -13.488 -9.154 1.00 97.06 73 MET A O 1
ATOM 579 N N . HIS A 1 74 ? 5.917 -14.077 -7.081 1.00 97.81 74 HIS A N 1
ATOM 580 C CA . HIS A 1 74 ? 5.375 -15.427 -7.181 1.00 97.81 74 HIS A CA 1
ATOM 581 C C . HIS A 1 74 ? 3.855 -15.445 -7.413 1.00 97.81 74 HIS A C 1
ATOM 583 O O . HIS A 1 74 ? 3.335 -16.308 -8.121 1.00 97.81 74 HIS A O 1
ATOM 589 N N . THR A 1 75 ? 3.112 -14.498 -6.832 1.00 97.81 75 THR A N 1
ATOM 590 C CA . THR A 1 75 ? 1.663 -14.390 -7.067 1.00 97.81 75 THR A CA 1
ATOM 591 C C . THR A 1 75 ? 1.366 -13.993 -8.510 1.00 97.81 75 THR A C 1
ATOM 593 O O . THR A 1 75 ? 0.445 -14.549 -9.105 1.00 97.81 75 THR A O 1
ATOM 596 N N . LEU A 1 76 ? 2.147 -13.082 -9.093 1.00 97.25 76 LEU A N 1
ATOM 597 C CA . LEU A 1 76 ? 1.995 -12.688 -10.494 1.00 97.25 76 LEU A CA 1
ATOM 598 C C . LEU A 1 76 ? 2.322 -13.837 -11.444 1.00 97.25 76 LEU A C 1
ATOM 600 O O . LEU A 1 76 ? 1.549 -14.077 -12.367 1.00 97.25 76 LEU A O 1
ATOM 604 N N . ASP A 1 77 ? 3.373 -14.610 -11.166 1.00 96.62 77 ASP A N 1
ATOM 605 C CA . ASP A 1 77 ? 3.682 -15.822 -11.933 1.00 96.62 77 ASP A CA 1
ATOM 606 C C . ASP A 1 77 ? 2.507 -16.809 -11.916 1.00 96.62 77 ASP A C 1
ATOM 608 O O . ASP A 1 77 ? 2.137 -17.372 -12.946 1.00 96.62 77 ASP A O 1
ATOM 612 N N . ARG A 1 78 ? 1.869 -16.989 -10.751 1.00 97.06 78 ARG A N 1
ATOM 613 C CA . ARG A 1 78 ? 0.694 -17.860 -10.615 1.00 97.06 78 ARG A CA 1
ATOM 614 C C . ARG A 1 78 ? -0.536 -17.328 -11.341 1.00 97.06 78 ARG A C 1
ATOM 616 O O . ARG A 1 78 ? -1.268 -18.135 -11.901 1.00 97.06 78 ARG A O 1
ATOM 623 N N . ILE A 1 79 ? -0.768 -16.015 -11.327 1.00 97.12 79 ILE A N 1
ATOM 624 C CA . ILE A 1 79 ? -1.881 -15.395 -12.061 1.00 97.12 79 ILE A CA 1
ATOM 625 C C . ILE A 1 79 ? -1.661 -15.544 -13.567 1.00 97.12 79 ILE A C 1
ATOM 627 O O . ILE A 1 79 ? -2.556 -16.001 -14.263 1.00 97.12 79 ILE A O 1
ATOM 631 N N . ASN A 1 80 ? -0.456 -15.243 -14.053 1.00 96.56 80 ASN A N 1
ATOM 632 C CA . ASN A 1 80 ? -0.110 -15.348 -15.471 1.00 96.56 80 ASN A CA 1
ATOM 633 C C . ASN A 1 80 ? -0.144 -16.798 -15.989 1.00 96.56 80 ASN A C 1
ATOM 635 O O . ASN A 1 80 ? -0.295 -17.019 -17.189 1.00 96.56 80 ASN A O 1
ATOM 639 N N . ALA A 1 81 ? 0.002 -17.788 -15.103 1.00 96.19 81 ALA A N 1
ATOM 640 C CA . ALA A 1 81 ? -0.113 -19.205 -15.436 1.00 96.19 81 ALA A CA 1
ATOM 641 C C . ALA A 1 81 ? -1.562 -19.735 -15.421 1.00 96.19 81 ALA A C 1
ATOM 643 O O . ALA A 1 81 ? -1.804 -20.825 -15.945 1.00 96.19 81 ALA A O 1
ATOM 644 N N . ASP A 1 82 ? -2.518 -19.018 -14.818 1.00 96.94 82 ASP A N 1
ATOM 645 C CA . ASP A 1 82 ? -3.911 -19.462 -14.714 1.00 96.94 82 ASP A CA 1
ATOM 646 C C . ASP A 1 82 ? -4.728 -19.016 -15.941 1.00 96.94 82 ASP A C 1
ATOM 648 O O . ASP A 1 82 ? -4.952 -17.821 -16.133 1.00 96.94 82 ASP A O 1
ATOM 652 N N . PRO A 1 83 ? -5.256 -19.944 -16.762 1.00 94.94 83 PRO A N 1
ATOM 653 C CA . PRO A 1 83 ? -6.037 -19.581 -17.943 1.00 94.94 83 PRO A CA 1
ATOM 654 C C . PRO A 1 83 ? -7.405 -18.950 -17.625 1.00 94.94 83 PRO A C 1
ATOM 656 O O . PRO A 1 83 ? -8.049 -18.426 -18.534 1.00 94.94 83 PRO A O 1
ATOM 659 N N . HIS A 1 84 ? -7.883 -19.001 -16.375 1.00 96.06 84 HIS A N 1
ATOM 660 C CA . HIS A 1 84 ? -9.175 -18.422 -15.981 1.00 96.06 84 HIS A CA 1
ATOM 661 C C . HIS A 1 84 ? -9.082 -16.943 -15.602 1.00 96.06 84 HIS A C 1
ATOM 663 O O . HIS A 1 84 ? -10.098 -16.244 -15.611 1.00 96.06 84 HIS A O 1
ATOM 669 N N . ILE A 1 85 ? -7.889 -16.460 -15.247 1.00 93.12 85 ILE A N 1
ATOM 670 C CA . ILE A 1 85 ? -7.672 -15.096 -14.774 1.00 93.12 85 ILE A CA 1
ATOM 671 C C . ILE A 1 85 ? -6.892 -14.345 -15.853 1.00 93.12 85 ILE A C 1
ATOM 673 O O . ILE A 1 85 ? -5.718 -14.604 -16.059 1.00 93.12 85 ILE A O 1
ATOM 677 N N . LEU A 1 86 ? -7.552 -13.393 -16.524 1.00 92.75 86 LEU A N 1
ATOM 678 C CA . LEU A 1 86 ? -6.957 -12.546 -17.573 1.00 92.75 86 LEU A CA 1
ATOM 679 C C . LEU A 1 86 ? -6.295 -13.340 -18.725 1.00 92.75 86 LEU A C 1
ATOM 681 O O . LEU A 1 86 ? -5.095 -13.205 -18.970 1.00 92.75 86 LEU A O 1
ATOM 685 N N . PRO A 1 87 ? -7.063 -14.137 -19.493 1.00 92.19 87 PRO A N 1
ATOM 686 C CA . PRO A 1 87 ? -6.504 -14.884 -20.617 1.00 92.19 87 PRO A CA 1
ATOM 687 C C . PRO A 1 87 ? -5.873 -13.942 -21.656 1.00 92.19 87 PRO A C 1
ATOM 689 O O . PRO A 1 87 ? -6.464 -12.926 -22.023 1.00 92.19 87 PRO A O 1
ATOM 692 N N . ASN A 1 88 ? -4.695 -14.315 -22.169 1.00 93.31 88 ASN A N 1
ATOM 693 C CA . ASN A 1 88 ? -3.896 -13.562 -23.152 1.00 93.31 88 ASN A CA 1
ATOM 694 C C . ASN A 1 88 ? -3.350 -12.202 -22.679 1.00 93.31 88 ASN A C 1
ATOM 696 O O . ASN A 1 88 ? -2.940 -11.401 -23.516 1.00 93.31 88 ASN A O 1
ATOM 700 N N . ILE A 1 89 ? -3.339 -11.928 -21.373 1.00 95.12 89 ILE A N 1
ATOM 701 C CA . ILE A 1 89 ? -2.759 -10.702 -20.815 1.00 95.12 89 ILE A CA 1
ATOM 702 C C . ILE A 1 89 ? -1.750 -11.094 -19.743 1.00 95.12 89 ILE A C 1
ATOM 704 O O . ILE A 1 89 ? -2.087 -11.796 -18.795 1.00 95.12 89 ILE A O 1
ATOM 708 N N . SER A 1 90 ? -0.517 -10.609 -19.871 1.00 95.12 90 SER A N 1
ATOM 709 C CA . SER A 1 90 ? 0.511 -10.780 -18.845 1.00 95.12 90 SER A CA 1
ATOM 710 C C . SER A 1 90 ? 0.528 -9.601 -17.868 1.00 95.12 90 SER A C 1
ATOM 712 O O . SER A 1 90 ? 0.591 -8.434 -18.262 1.00 95.12 90 SER A O 1
ATOM 714 N N . LEU A 1 91 ? 0.491 -9.888 -16.570 1.00 96.62 91 LEU A N 1
A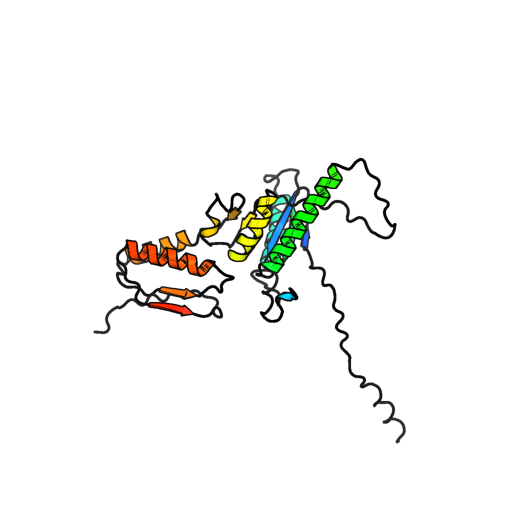TOM 715 C CA . LEU A 1 91 ? 0.714 -8.903 -15.519 1.00 96.62 91 LEU A CA 1
ATOM 716 C C . LEU A 1 91 ? 2.200 -8.839 -15.172 1.00 96.62 91 LEU A C 1
ATOM 718 O O . LEU A 1 91 ? 2.808 -9.843 -14.806 1.00 96.62 91 LEU A O 1
ATOM 722 N N . GLY A 1 92 ? 2.762 -7.641 -15.255 1.00 96.25 92 GLY A N 1
ATOM 723 C CA . GLY A 1 92 ? 4.079 -7.306 -14.742 1.00 96.25 92 GLY A CA 1
ATOM 724 C C . GLY A 1 92 ? 3.978 -6.445 -13.488 1.00 96.25 92 GLY A C 1
ATOM 725 O O . GLY A 1 92 ? 2.897 -6.017 -13.067 1.00 96.25 92 GLY A O 1
ATOM 726 N N . CYS A 1 93 ? 5.125 -6.146 -12.892 1.00 96.38 93 CYS A N 1
ATOM 727 C CA . CYS A 1 93 ? 5.181 -5.265 -11.739 1.00 96.38 93 CYS A CA 1
ATOM 728 C C . CYS A 1 93 ? 6.442 -4.434 -11.670 1.00 96.38 93 CYS A C 1
ATOM 730 O O . CYS A 1 93 ? 7.505 -4.831 -12.143 1.00 96.38 93 CYS A O 1
ATOM 732 N N . GLU A 1 94 ? 6.323 -3.314 -10.973 1.00 95.69 94 GLU A N 1
ATOM 733 C CA . GLU A 1 94 ? 7.451 -2.490 -10.584 1.00 95.69 94 GLU A CA 1
ATOM 734 C C . GLU A 1 94 ? 7.407 -2.267 -9.071 1.00 95.69 94 GLU A C 1
ATOM 736 O O . GLU A 1 94 ? 6.515 -1.608 -8.536 1.00 95.69 94 GLU A O 1
ATOM 741 N N . ILE A 1 95 ? 8.368 -2.860 -8.370 1.00 96.69 95 ILE A N 1
ATOM 742 C CA . ILE A 1 95 ? 8.442 -2.869 -6.915 1.00 96.69 95 ILE A CA 1
ATOM 743 C C . ILE A 1 95 ? 9.548 -1.914 -6.479 1.00 96.69 95 ILE A C 1
ATOM 745 O O . ILE A 1 95 ? 10.716 -2.065 -6.852 1.00 96.69 95 ILE A O 1
ATOM 749 N N . ARG A 1 96 ? 9.169 -0.943 -5.649 1.00 95.62 96 ARG A N 1
ATOM 750 C CA . ARG A 1 96 ? 10.065 0.071 -5.092 1.00 95.62 96 ARG A CA 1
ATOM 751 C C . ARG A 1 96 ? 10.029 0.063 -3.572 1.00 95.62 96 ARG A C 1
ATOM 753 O O . ARG A 1 96 ? 9.031 -0.302 -2.945 1.00 95.62 96 ARG A O 1
ATOM 760 N N . ASP A 1 97 ? 11.138 0.483 -2.976 1.00 95.50 97 ASP A N 1
ATOM 761 C CA . ASP A 1 97 ? 11.264 0.528 -1.527 1.00 95.50 97 ASP A CA 1
ATOM 762 C C . ASP A 1 97 ? 10.701 1.824 -0.928 1.00 95.50 97 ASP A C 1
ATOM 764 O O . ASP A 1 97 ? 11.066 2.933 -1.310 1.00 95.50 97 ASP A O 1
ATOM 768 N N . SER A 1 98 ? 9.821 1.668 0.056 1.00 93.50 98 SER A N 1
ATOM 769 C CA . SER A 1 98 ? 9.240 2.759 0.841 1.00 93.50 98 SER A CA 1
ATOM 770 C C . SER A 1 98 ? 10.051 3.110 2.092 1.00 93.50 98 SER A C 1
ATOM 772 O O . SER A 1 98 ? 9.821 4.164 2.683 1.00 93.50 98 SER A O 1
ATOM 774 N N . CYS A 1 99 ? 10.933 2.214 2.552 1.00 92.38 99 CYS A N 1
ATOM 775 C CA . CYS A 1 99 ? 11.711 2.333 3.790 1.00 92.38 99 CYS A CA 1
ATOM 776 C C . CYS A 1 99 ? 10.896 2.716 5.038 1.00 92.38 99 CYS A C 1
ATOM 778 O O . CYS A 1 99 ? 11.426 3.324 5.960 1.00 92.38 99 CYS A O 1
ATOM 780 N N . TRP A 1 100 ? 9.590 2.422 5.070 1.00 89.06 100 TRP A N 1
ATOM 781 C CA . TRP A 1 100 ? 8.686 2.838 6.154 1.00 89.06 100 TRP A CA 1
ATOM 782 C C . TRP A 1 100 ? 8.692 4.361 6.431 1.00 89.06 100 TRP A C 1
ATOM 784 O O . TRP A 1 100 ? 8.345 4.797 7.524 1.00 89.06 100 TRP A O 1
ATOM 794 N N . HIS A 1 101 ? 9.080 5.193 5.457 1.00 91.38 101 HIS A N 1
ATOM 795 C CA . HIS A 1 101 ? 9.244 6.631 5.661 1.00 91.38 101 HIS A CA 1
ATOM 796 C C . HIS A 1 101 ? 8.603 7.451 4.538 1.00 91.38 101 HIS A C 1
ATOM 798 O O . HIS A 1 101 ? 8.853 7.219 3.354 1.00 91.38 101 HIS A O 1
ATOM 804 N N . SER A 1 102 ? 7.804 8.454 4.912 1.00 90.38 102 SER A N 1
ATOM 805 C CA . SER A 1 102 ? 6.957 9.211 3.981 1.00 90.38 102 SER A CA 1
ATOM 806 C C . SER A 1 102 ? 7.735 9.886 2.855 1.00 90.38 102 SER A C 1
ATOM 808 O O . SER A 1 102 ? 7.307 9.823 1.707 1.00 90.38 102 SER A O 1
ATOM 810 N N . ALA A 1 103 ? 8.893 10.487 3.148 1.00 90.94 103 ALA A N 1
ATOM 811 C CA . ALA A 1 103 ? 9.683 11.174 2.127 1.00 90.94 103 ALA A CA 1
ATOM 812 C C . ALA A 1 103 ? 10.236 10.211 1.062 1.00 90.94 103 ALA A C 1
ATOM 814 O O . ALA A 1 103 ? 10.226 10.545 -0.120 1.00 90.94 103 ALA A O 1
ATOM 815 N N . VAL A 1 104 ? 10.678 9.014 1.467 1.00 92.25 104 VAL A N 1
ATOM 816 C CA . VAL A 1 104 ? 11.211 8.004 0.538 1.00 92.25 104 VAL A CA 1
ATOM 817 C C . VAL A 1 104 ? 10.084 7.420 -0.313 1.00 92.25 104 VAL A C 1
ATOM 819 O O . VAL A 1 104 ? 10.211 7.337 -1.531 1.00 92.25 104 VAL A O 1
ATOM 822 N N . ALA A 1 105 ? 8.951 7.084 0.307 1.00 94.25 105 ALA A N 1
ATOM 823 C CA . ALA A 1 105 ? 7.788 6.559 -0.402 1.00 94.25 105 ALA A CA 1
ATOM 824 C C . ALA A 1 105 ? 7.217 7.554 -1.428 1.00 94.25 105 ALA A C 1
ATOM 826 O O . ALA A 1 105 ? 6.865 7.157 -2.539 1.00 94.25 105 ALA A O 1
ATOM 827 N N . LEU A 1 106 ? 7.159 8.846 -1.085 1.00 93.69 106 LEU A N 1
ATOM 828 C CA . LEU A 1 106 ? 6.743 9.904 -2.010 1.00 93.69 106 LEU A CA 1
ATOM 829 C C . LEU A 1 106 ? 7.707 10.040 -3.188 1.00 93.69 106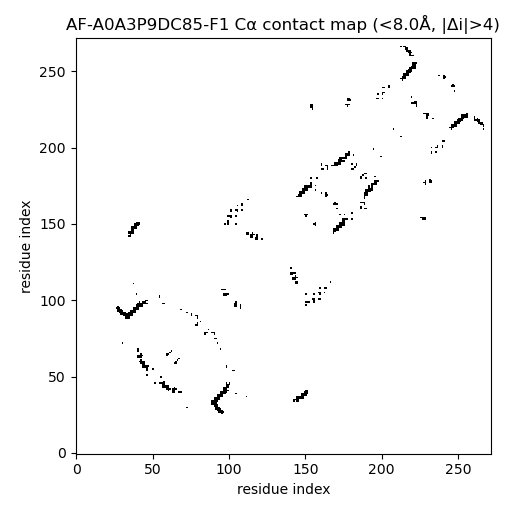 LEU A C 1
ATOM 831 O O . LEU A 1 106 ? 7.259 10.129 -4.326 1.00 93.69 106 LEU A O 1
ATOM 835 N N . GLU A 1 107 ? 9.015 10.001 -2.935 1.00 92.56 107 GLU A N 1
ATOM 836 C CA . GLU A 1 107 ? 10.024 10.032 -3.995 1.00 92.56 107 GLU A CA 1
ATOM 837 C C . GLU A 1 107 ? 9.844 8.861 -4.972 1.00 92.56 107 GLU A C 1
ATOM 839 O O . GLU A 1 107 ? 9.828 9.062 -6.183 1.00 92.56 107 GLU A O 1
ATOM 844 N N . GLN A 1 108 ? 9.607 7.647 -4.462 1.00 93.88 108 GLN A N 1
ATOM 845 C CA . GLN A 1 108 ? 9.320 6.489 -5.316 1.00 93.88 108 GLN A CA 1
ATOM 846 C C . GLN A 1 108 ? 7.978 6.604 -6.050 1.00 93.88 108 GLN A C 1
ATOM 848 O O . GLN A 1 108 ? 7.853 6.130 -7.176 1.00 93.88 108 GLN A O 1
ATOM 853 N N . SER A 1 109 ? 6.989 7.263 -5.447 1.00 94.56 109 SER A N 1
ATOM 854 C CA . SER A 1 109 ? 5.688 7.510 -6.079 1.00 94.56 109 SER A CA 1
ATOM 855 C C . SER A 1 109 ? 5.793 8.482 -7.255 1.00 94.56 109 SER A C 1
ATOM 857 O O . SER A 1 109 ? 5.147 8.279 -8.279 1.00 94.56 109 SER A O 1
ATOM 859 N N . ILE A 1 110 ? 6.645 9.506 -7.139 1.00 92.75 110 ILE A N 1
ATOM 860 C CA . ILE A 1 110 ? 6.936 10.438 -8.237 1.00 92.75 110 ILE A CA 1
ATOM 861 C C . ILE A 1 110 ? 7.583 9.700 -9.410 1.00 92.75 110 ILE A C 1
ATOM 863 O O . ILE A 1 110 ? 7.224 9.955 -10.556 1.00 92.75 110 ILE A O 1
ATOM 867 N N . GLU A 1 111 ? 8.491 8.762 -9.142 1.00 91.19 111 GLU A N 1
ATOM 868 C CA . GLU A 1 111 ? 9.130 7.967 -10.194 1.00 91.19 111 GLU A CA 1
ATOM 869 C C . GLU A 1 111 ? 8.119 7.110 -10.977 1.00 91.19 111 GLU A C 1
ATOM 871 O O . GLU A 1 111 ? 8.172 7.092 -12.205 1.00 91.19 111 GLU A O 1
ATOM 876 N N . PHE A 1 112 ? 7.137 6.493 -10.307 1.00 91.69 112 PHE A N 1
ATOM 877 C CA . PHE A 1 112 ? 6.052 5.773 -10.992 1.00 91.69 112 PHE A CA 1
ATOM 878 C C . PHE A 1 112 ? 5.225 6.678 -11.922 1.00 91.69 112 PHE A C 1
ATOM 880 O O . PHE A 1 112 ? 4.840 6.285 -13.026 1.00 91.69 112 PHE A O 1
ATOM 887 N N . ILE A 1 113 ? 4.941 7.903 -11.478 1.00 90.12 113 ILE A N 1
ATOM 888 C CA . ILE A 1 113 ? 4.171 8.877 -12.260 1.00 90.12 113 ILE A CA 1
ATOM 889 C C . ILE A 1 113 ? 4.995 9.398 -13.433 1.00 90.12 113 ILE A C 1
ATOM 891 O O . ILE A 1 113 ? 4.469 9.540 -14.533 1.00 90.12 113 ILE A O 1
ATOM 895 N N . ARG A 1 114 ? 6.289 9.659 -13.225 1.00 86.50 114 ARG A N 1
ATOM 896 C CA . ARG A 1 114 ? 7.195 10.114 -14.282 1.00 86.50 114 ARG A CA 1
ATOM 897 C C . ARG A 1 114 ? 7.247 9.111 -15.428 1.00 86.50 114 ARG A C 1
ATOM 899 O O . ARG A 1 114 ? 7.107 9.514 -16.579 1.00 86.50 114 ARG A O 1
ATOM 906 N N . ASP A 1 115 ? 7.387 7.829 -15.103 1.00 72.75 115 ASP A N 1
ATOM 907 C CA . ASP A 1 115 ? 7.364 6.750 -16.091 1.00 72.75 115 ASP A CA 1
ATOM 908 C C . ASP A 1 115 ? 6.007 6.705 -16.831 1.00 72.75 115 ASP A C 1
ATOM 910 O O . ASP A 1 115 ? 5.959 6.458 -18.034 1.00 72.75 115 ASP A O 1
ATOM 914 N N . SER A 1 116 ? 4.911 7.065 -16.153 1.00 73.88 116 SER A N 1
ATOM 915 C CA . SER A 1 116 ? 3.578 7.138 -16.763 1.00 73.88 116 SER A CA 1
ATOM 916 C C . SER A 1 116 ? 3.400 8.335 -17.711 1.00 73.88 116 SER A C 1
ATOM 918 O O . SER A 1 116 ? 2.850 8.178 -18.801 1.00 73.88 116 SER A O 1
ATOM 920 N N . LEU A 1 117 ? 3.905 9.519 -17.351 1.00 76.50 117 LEU A N 1
ATOM 921 C CA . LEU A 1 117 ? 3.837 10.716 -18.201 1.00 76.50 117 LEU A CA 1
ATOM 922 C C . LEU A 1 117 ? 4.670 10.552 -19.478 1.00 76.50 117 LEU A C 1
ATOM 924 O O . LEU A 1 117 ? 4.171 10.812 -20.567 1.00 76.50 117 LEU A O 1
ATOM 928 N N . VAL A 1 118 ? 5.895 10.027 -19.364 1.00 70.62 118 VAL A N 1
ATOM 929 C CA . VAL A 1 118 ? 6.772 9.799 -20.528 1.00 70.62 118 VAL A CA 1
ATOM 930 C C . VAL A 1 118 ? 6.150 8.804 -21.513 1.00 70.62 118 VAL A C 1
ATOM 932 O O . VAL A 1 118 ? 6.223 9.007 -22.721 1.00 70.62 118 VAL A O 1
ATOM 935 N N . SER A 1 119 ? 5.472 7.766 -21.013 1.00 60.03 119 SER A N 1
ATOM 936 C CA . SER A 1 119 ? 4.758 6.807 -21.867 1.00 60.03 119 SER A CA 1
ATOM 937 C C . SER A 1 119 ? 3.562 7.411 -22.614 1.00 60.03 119 SER A C 1
ATOM 939 O O . SER A 1 119 ? 3.193 6.925 -23.682 1.00 60.03 119 SER A O 1
ATOM 941 N N . SER A 1 120 ? 2.963 8.467 -22.054 1.00 56.19 120 SER A N 1
ATOM 942 C CA . SER A 1 120 ? 1.823 9.174 -22.646 1.00 56.19 120 SER A CA 1
ATOM 943 C C . SER A 1 120 ? 2.288 10.048 -23.813 1.00 56.19 120 SER A C 1
ATOM 945 O O . SER A 1 120 ? 1.679 10.028 -24.879 1.00 56.19 120 SER A O 1
ATOM 947 N N . ASP A 1 121 ? 3.418 10.738 -23.634 1.00 53.12 121 ASP A N 1
ATOM 948 C CA . ASP A 1 121 ? 4.012 11.607 -24.654 1.00 53.12 121 ASP A CA 1
ATOM 949 C C . ASP A 1 121 ? 4.543 10.805 -25.860 1.00 53.12 121 ASP A C 1
ATOM 951 O O . ASP A 1 121 ? 4.391 11.229 -27.005 1.00 53.12 121 ASP A O 1
ATOM 955 N N . GLU A 1 122 ? 5.099 9.603 -25.642 1.00 50.88 122 GLU A N 1
ATOM 956 C CA . GLU A 1 122 ? 5.532 8.715 -26.738 1.00 50.88 122 GLU A CA 1
ATOM 957 C C . GLU A 1 122 ? 4.358 8.199 -27.597 1.00 50.88 122 GLU A C 1
ATOM 959 O O . GLU A 1 122 ? 4.559 7.857 -28.764 1.00 50.88 122 GLU A O 1
ATOM 964 N N . ALA A 1 123 ? 3.133 8.162 -27.057 1.00 46.28 123 ALA A N 1
ATOM 965 C CA . ALA A 1 123 ? 1.935 7.780 -27.806 1.00 46.28 123 ALA A CA 1
ATOM 966 C C . ALA A 1 123 ? 1.356 8.933 -28.653 1.00 46.28 123 ALA A C 1
ATOM 968 O O . ALA A 1 123 ? 0.653 8.666 -29.630 1.00 46.28 123 ALA A O 1
ATOM 969 N N . GLU A 1 124 ? 1.670 10.193 -28.325 1.00 44.19 124 GLU A N 1
ATOM 970 C CA . GLU A 1 124 ? 1.241 11.373 -29.093 1.00 44.19 124 GLU A CA 1
ATOM 971 C C . GLU A 1 124 ? 2.307 11.890 -30.083 1.00 44.19 124 GLU A C 1
ATOM 973 O O . GLU A 1 124 ? 1.966 12.575 -31.049 1.00 44.19 124 GLU A O 1
ATOM 978 N N . GLU A 1 125 ? 3.586 11.530 -29.928 1.00 42.62 125 GLU A N 1
ATOM 979 C CA . GLU A 1 125 ? 4.691 12.097 -30.718 1.00 42.62 125 GLU A CA 1
ATOM 980 C C . GLU A 1 125 ? 5.200 11.170 -31.851 1.00 42.62 125 GLU A C 1
ATOM 982 O O . GLU A 1 125 ? 6.397 10.930 -32.003 1.00 42.62 125 GLU A O 1
ATOM 987 N N . TRP A 1 126 ? 4.313 10.726 -32.757 1.00 40.59 126 TRP A N 1
ATOM 988 C CA . TRP A 1 126 ? 4.707 10.464 -34.159 1.00 40.59 126 TRP A CA 1
ATOM 989 C C . TRP A 1 126 ? 4.852 11.822 -34.864 1.00 40.59 126 TRP A C 1
ATOM 991 O O . TRP A 1 126 ? 4.010 12.214 -35.670 1.00 40.59 126 TRP A O 1
ATOM 1001 N N . GLY A 1 127 ? 5.856 12.624 -34.496 1.00 37.69 127 GLY A N 1
ATOM 1002 C CA . GLY A 1 127 ? 5.898 13.995 -35.015 1.00 37.69 127 GLY A CA 1
ATOM 1003 C C . GLY A 1 127 ? 7.163 14.809 -34.816 1.00 37.69 127 GLY A C 1
ATOM 1004 O O . GLY A 1 127 ? 7.506 15.563 -35.726 1.00 37.69 127 GLY A O 1
ATOM 1005 N N . THR A 1 128 ? 7.896 14.669 -33.711 1.00 37.66 128 THR A N 1
ATOM 1006 C CA . THR A 1 128 ? 9.000 15.607 -33.449 1.00 37.66 128 THR A CA 1
ATOM 1007 C C . THR A 1 128 ? 10.318 14.893 -33.200 1.00 37.66 128 THR A C 1
ATOM 1009 O O . THR A 1 128 ? 10.543 14.235 -32.189 1.00 37.66 128 THR A O 1
ATOM 1012 N N . LEU A 1 129 ? 11.223 15.059 -34.166 1.00 48.03 129 LEU A N 1
ATOM 1013 C CA . LEU A 1 129 ? 12.628 14.696 -34.066 1.00 48.03 129 LEU A CA 1
ATOM 1014 C C . LEU A 1 129 ? 13.267 15.373 -32.845 1.00 48.03 129 LEU A C 1
ATOM 1016 O O . LEU A 1 129 ? 13.520 16.578 -32.864 1.00 48.03 129 LEU A O 1
ATOM 1020 N N . LYS A 1 130 ? 13.614 14.596 -31.817 1.00 43.09 130 LYS A N 1
ATOM 1021 C CA . LYS A 1 130 ? 14.629 15.001 -30.839 1.00 43.09 130 LYS A CA 1
ATOM 1022 C C . LYS A 1 130 ? 15.968 14.410 -31.265 1.00 43.09 130 LYS A C 1
ATOM 1024 O O . LYS A 1 130 ? 16.130 13.196 -31.345 1.00 43.09 130 LYS A O 1
ATOM 1029 N N . CYS A 1 131 ? 16.914 15.291 -31.582 1.00 40.53 131 CYS A N 1
ATOM 1030 C CA . CYS A 1 131 ? 18.302 14.943 -31.862 1.00 40.53 131 CYS A CA 1
ATOM 1031 C C . CYS A 1 131 ? 18.882 14.178 -30.664 1.00 40.53 131 CYS A C 1
ATOM 1033 O O . CYS A 1 131 ? 19.067 14.760 -29.597 1.00 40.53 131 CYS A O 1
ATOM 1035 N N . SER A 1 132 ? 19.139 12.881 -30.836 1.00 42.97 132 SER A N 1
ATOM 1036 C CA . SER A 1 132 ? 19.739 12.042 -29.800 1.00 42.97 132 SER A CA 1
ATOM 1037 C C . SER A 1 132 ? 21.253 11.988 -29.978 1.00 42.97 132 SER A C 1
ATOM 1039 O O . SER A 1 132 ? 21.758 11.709 -31.065 1.00 42.97 132 SER A O 1
ATOM 1041 N N . ASP A 1 133 ? 21.960 12.233 -28.881 1.00 40.28 133 ASP A N 1
ATOM 1042 C CA . ASP A 1 133 ? 23.372 11.914 -28.699 1.00 40.28 133 ASP A CA 1
ATOM 1043 C C . ASP A 1 133 ? 23.549 10.379 -28.827 1.00 40.28 133 ASP A C 1
ATOM 1045 O O . ASP A 1 133 ? 22.816 9.638 -28.160 1.00 40.28 133 ASP A O 1
ATOM 1049 N N . PRO A 1 134 ? 24.453 9.851 -29.677 1.00 47.34 134 PRO A N 1
ATOM 1050 C CA . PRO A 1 134 ? 24.564 8.411 -29.951 1.00 47.34 134 PRO A CA 1
ATOM 1051 C C . PRO A 1 134 ? 25.068 7.558 -28.771 1.00 47.34 134 PRO A C 1
ATOM 1053 O O . PRO A 1 134 ? 25.166 6.339 -28.905 1.00 47.34 134 PRO A O 1
ATOM 1056 N N . SER A 1 135 ? 25.385 8.166 -27.620 1.00 44.00 135 SER A N 1
ATOM 1057 C CA . SER A 1 135 ? 25.827 7.462 -26.403 1.00 44.00 135 SER A CA 1
ATOM 1058 C C . SER A 1 135 ? 24.741 7.293 -25.331 1.00 44.00 135 SER A C 1
ATOM 1060 O O . SER A 1 135 ? 24.923 6.513 -24.395 1.00 44.00 135 SER A O 1
ATOM 1062 N N . ALA A 1 136 ? 23.597 7.971 -25.464 1.00 43.25 136 ALA A N 1
ATOM 1063 C CA . ALA A 1 136 ? 22.470 7.780 -24.564 1.00 43.25 136 ALA A CA 1
ATOM 1064 C C . ALA A 1 136 ? 21.620 6.617 -25.082 1.00 43.25 136 ALA A C 1
ATOM 1066 O O . ALA A 1 136 ? 20.861 6.766 -26.037 1.00 43.25 136 ALA A O 1
ATOM 1067 N N . THR A 1 137 ? 21.738 5.441 -24.460 1.00 39.38 137 THR A N 1
ATOM 1068 C CA . THR A 1 137 ? 20.749 4.372 -24.647 1.00 39.38 137 THR A CA 1
ATOM 1069 C C . THR A 1 137 ? 19.361 4.956 -24.375 1.00 39.38 137 THR A C 1
ATOM 1071 O O . THR A 1 137 ? 19.123 5.386 -23.241 1.00 39.38 137 THR A O 1
ATOM 1074 N N . PRO A 1 138 ? 18.441 4.977 -25.356 1.00 41.88 138 PRO A N 1
ATOM 1075 C CA . PRO A 1 138 ? 17.072 5.376 -25.092 1.00 41.88 138 PRO A CA 1
ATOM 1076 C C . PRO A 1 138 ? 16.517 4.383 -24.070 1.00 41.88 138 PRO A C 1
ATOM 1078 O O . PRO A 1 138 ? 16.491 3.177 -24.332 1.00 41.88 138 PRO A O 1
ATOM 1081 N N . MET A 1 139 ? 16.113 4.856 -22.888 1.00 44.12 139 MET A N 1
ATOM 1082 C CA . MET A 1 139 ? 15.277 4.059 -21.990 1.00 44.12 139 MET A CA 1
ATOM 1083 C C . MET A 1 139 ? 13.923 3.901 -22.677 1.00 44.12 139 MET A C 1
ATOM 1085 O O . MET A 1 139 ? 13.020 4.701 -22.484 1.00 44.12 139 MET A O 1
ATOM 1089 N N . ARG A 1 140 ? 13.845 2.908 -23.560 1.00 46.34 140 ARG A N 1
ATOM 1090 C CA . ARG A 1 140 ? 12.687 2.581 -24.385 1.00 46.34 140 ARG A CA 1
ATOM 1091 C C . ARG A 1 140 ? 11.449 2.423 -23.493 1.00 46.34 140 ARG A C 1
ATOM 1093 O O . ARG A 1 140 ? 11.452 1.532 -22.644 1.00 46.34 140 ARG A O 1
ATOM 1100 N N . GLY A 1 141 ? 10.451 3.286 -23.710 1.00 55.66 141 GLY A N 1
ATOM 1101 C CA . GLY A 1 141 ? 9.057 3.226 -23.257 1.00 55.66 141 GLY A CA 1
ATOM 1102 C C . GLY A 1 141 ? 8.762 2.294 -22.087 1.00 55.66 141 GLY A C 1
ATOM 1103 O O . GLY A 1 141 ? 8.297 1.167 -22.278 1.00 55.66 141 GLY A O 1
ATOM 1104 N N . LYS A 1 142 ? 9.009 2.763 -20.862 1.00 68.12 142 LYS A N 1
ATOM 1105 C CA . LYS A 1 142 ? 8.429 2.118 -19.682 1.00 68.12 142 LYS A CA 1
ATOM 1106 C C . LYS A 1 142 ? 6.917 2.313 -19.717 1.00 68.12 142 LYS A C 1
ATOM 1108 O O . LYS A 1 142 ? 6.443 3.407 -19.993 1.00 68.12 142 LYS A O 1
ATOM 1113 N N . LYS A 1 143 ? 6.166 1.248 -19.450 1.00 82.50 143 LYS A N 1
ATOM 1114 C CA . LYS A 1 143 ? 4.703 1.310 -19.412 1.00 82.50 143 LYS A CA 1
ATOM 1115 C C . LYS A 1 143 ? 4.230 2.025 -18.140 1.00 82.50 143 LYS A C 1
ATOM 1117 O O . LYS A 1 143 ? 4.870 1.860 -17.099 1.00 82.50 143 LYS A O 1
ATOM 1122 N N . PRO A 1 144 ? 3.110 2.764 -18.200 1.00 89.19 144 PRO A N 1
ATOM 1123 C CA . PRO A 1 144 ? 2.542 3.410 -17.026 1.00 89.19 144 PRO A CA 1
ATOM 1124 C C . PRO A 1 144 ? 2.067 2.358 -16.020 1.00 89.19 144 PRO A C 1
ATOM 1126 O O . PRO A 1 144 ? 1.631 1.266 -16.405 1.00 89.19 144 PRO A O 1
ATOM 1129 N N . ILE A 1 145 ? 2.103 2.696 -14.730 1.00 93.75 145 ILE A N 1
ATOM 1130 C CA . ILE A 1 145 ? 1.482 1.844 -13.714 1.00 93.75 145 ILE A CA 1
ATOM 1131 C C . ILE A 1 145 ? -0.037 2.031 -13.738 1.00 93.75 145 ILE A C 1
ATOM 1133 O O . ILE A 1 145 ? -0.537 3.152 -13.790 1.00 93.75 145 ILE A O 1
ATOM 1137 N N . VAL A 1 146 ? -0.792 0.936 -13.661 1.00 94.94 146 VAL A N 1
ATOM 1138 C CA . VAL A 1 146 ? -2.269 1.008 -13.632 1.00 94.94 146 VAL A CA 1
ATOM 1139 C C . VAL A 1 146 ? -2.841 1.137 -12.223 1.00 94.94 146 VAL A C 1
ATOM 1141 O O . VAL A 1 146 ? -4.010 1.465 -12.045 1.00 94.94 146 VAL A O 1
ATOM 1144 N N . GLY A 1 147 ? -2.029 0.849 -11.211 1.00 96.56 147 GLY A N 1
ATOM 1145 C CA . GLY A 1 147 ? -2.422 0.849 -9.811 1.00 96.56 147 GLY A CA 1
ATOM 1146 C C . GLY A 1 147 ? -1.216 0.626 -8.910 1.00 96.56 147 GLY A C 1
ATOM 1147 O O . GLY A 1 147 ? -0.170 0.159 -9.368 1.00 96.56 147 GLY A O 1
ATOM 1148 N N . LEU A 1 148 ? -1.373 0.962 -7.630 1.00 97.81 148 LEU A N 1
ATOM 1149 C CA . LEU A 1 148 ? -0.334 0.814 -6.616 1.00 97.81 148 LEU A CA 1
ATOM 1150 C C . LEU A 1 148 ? -0.786 -0.122 -5.488 1.00 97.81 148 LEU A C 1
ATOM 1152 O O . LEU A 1 148 ? -1.855 0.063 -4.910 1.00 97.81 148 LEU A O 1
ATOM 1156 N N . ILE A 1 149 ? 0.059 -1.079 -5.109 1.00 98.25 149 ILE A N 1
ATOM 1157 C CA . ILE A 1 149 ? -0.120 -1.902 -3.908 1.00 98.25 149 ILE A CA 1
ATOM 1158 C C . ILE A 1 149 ? 0.741 -1.360 -2.759 1.00 98.25 149 ILE A C 1
ATOM 1160 O O . ILE A 1 149 ? 1.938 -1.118 -2.916 1.00 98.25 149 ILE A O 1
ATOM 1164 N N . GLY A 1 150 ? 0.150 -1.226 -1.569 1.00 95.31 150 GLY A N 1
ATOM 1165 C CA . GLY A 1 150 ? 0.822 -0.688 -0.380 1.00 95.31 150 GLY A CA 1
ATOM 1166 C C . GLY A 1 150 ? 0.730 0.839 -0.276 1.00 95.31 150 GLY A C 1
ATOM 1167 O O . GLY A 1 150 ? -0.120 1.434 -0.935 1.00 95.31 150 GLY A O 1
ATOM 1168 N N . PRO A 1 151 ? 1.550 1.495 0.566 1.00 95.38 151 PRO A N 1
ATOM 1169 C CA . PRO A 1 151 ? 2.537 0.926 1.489 1.00 95.38 151 PRO A CA 1
ATOM 1170 C C . PRO A 1 151 ? 1.899 0.342 2.765 1.00 95.38 151 PRO A C 1
ATOM 1172 O O . PRO A 1 151 ? 0.678 0.265 2.897 1.00 95.38 151 PRO A O 1
ATOM 1175 N N . GLY A 1 152 ? 2.742 -0.122 3.696 1.00 87.75 152 GLY A N 1
ATOM 1176 C CA . GLY A 1 152 ? 2.297 -0.777 4.929 1.00 87.75 152 GLY A CA 1
ATOM 1177 C C . GLY A 1 152 ? 1.855 0.162 6.058 1.00 87.75 152 GLY A C 1
ATOM 1178 O O . GLY A 1 152 ? 0.970 -0.205 6.818 1.00 87.75 152 GLY A O 1
ATOM 1179 N N . SER A 1 153 ? 2.449 1.353 6.169 1.00 89.38 153 SER A N 1
ATOM 1180 C CA . SER A 1 153 ? 2.104 2.349 7.200 1.00 89.38 153 SER A CA 1
ATOM 1181 C C . SER A 1 153 ? 0.936 3.224 6.744 1.00 89.38 153 SER A C 1
ATOM 1183 O O . SER A 1 153 ? 0.965 3.697 5.604 1.00 89.38 153 SER A O 1
ATOM 1185 N N . SER A 1 154 ? -0.051 3.500 7.609 1.00 90.00 154 SER A N 1
ATOM 1186 C CA . SER A 1 154 ? -1.200 4.324 7.206 1.00 90.00 154 SER A CA 1
ATOM 1187 C C . SER A 1 154 ? -0.813 5.786 6.985 1.00 90.00 154 SER A C 1
ATOM 1189 O O . SER A 1 154 ? -1.250 6.378 6.003 1.00 90.00 154 SER A O 1
ATOM 1191 N N . SER A 1 155 ? 0.083 6.349 7.801 1.00 87.88 155 SER A N 1
ATOM 1192 C CA . SER A 1 155 ? 0.580 7.718 7.597 1.00 87.88 155 SER A CA 1
ATOM 1193 C C . SER A 1 155 ? 1.323 7.888 6.270 1.00 87.88 155 SER A C 1
ATOM 1195 O O . SER A 1 155 ? 1.151 8.884 5.570 1.00 87.88 155 SER A O 1
ATOM 1197 N N . VAL A 1 156 ? 2.115 6.889 5.877 1.00 92.19 156 VAL A N 1
ATOM 1198 C CA . VAL A 1 156 ? 2.809 6.880 4.582 1.00 92.19 156 VAL A CA 1
ATOM 1199 C C . VAL A 1 156 ? 1.795 6.694 3.450 1.00 92.19 156 VAL A C 1
ATOM 1201 O O . VAL A 1 156 ? 1.888 7.373 2.431 1.00 92.19 156 VAL A O 1
ATOM 1204 N N . ALA A 1 157 ? 0.804 5.817 3.634 1.00 93.56 157 ALA A N 1
ATOM 1205 C CA . ALA A 1 157 ? -0.249 5.582 2.653 1.00 93.56 157 ALA A CA 1
ATOM 1206 C C . ALA A 1 157 ? -1.089 6.838 2.386 1.00 93.56 157 ALA A C 1
ATOM 1208 O O . ALA A 1 157 ? -1.364 7.114 1.226 1.00 93.56 157 ALA A O 1
ATOM 1209 N N . ILE A 1 158 ? -1.420 7.628 3.413 1.00 93.69 158 ILE A N 1
ATOM 1210 C CA . ILE A 1 158 ? -2.100 8.925 3.261 1.00 93.69 158 ILE A CA 1
ATOM 1211 C C . ILE A 1 158 ? -1.295 9.851 2.339 1.00 93.69 158 ILE A C 1
ATOM 1213 O O . ILE A 1 158 ? -1.838 10.419 1.391 1.00 93.69 158 ILE A O 1
ATOM 1217 N N . GLN A 1 159 ? 0.012 9.973 2.581 1.00 94.12 159 GLN A N 1
ATOM 1218 C CA . GLN A 1 159 ? 0.874 10.849 1.786 1.00 94.12 159 GLN A CA 1
ATOM 1219 C C . GLN A 1 159 ? 0.982 10.386 0.331 1.00 94.12 159 GLN A C 1
ATOM 1221 O O . GLN A 1 159 ? 0.891 11.204 -0.581 1.00 94.12 159 GLN A O 1
ATOM 1226 N N . VAL A 1 160 ? 1.133 9.080 0.110 1.00 95.75 160 VAL A N 1
ATOM 1227 C CA . VAL A 1 160 ? 1.173 8.493 -1.235 1.00 95.75 160 VAL A CA 1
ATOM 1228 C C . VAL A 1 160 ? -0.165 8.693 -1.957 1.00 95.75 160 VAL A C 1
ATOM 1230 O O . VAL A 1 160 ? -0.181 9.154 -3.097 1.00 95.75 160 VAL A O 1
ATOM 1233 N N . GLN A 1 161 ? -1.288 8.447 -1.280 1.00 95.38 161 GLN A N 1
ATOM 1234 C CA . GLN A 1 161 ? -2.627 8.607 -1.844 1.00 95.38 161 GLN A CA 1
ATOM 1235 C C . GLN A 1 161 ? -2.907 10.049 -2.285 1.00 95.38 161 GLN A C 1
ATOM 1237 O O . GLN A 1 161 ? -3.513 10.256 -3.338 1.00 95.38 161 GLN A O 1
ATOM 1242 N N . ASN A 1 162 ? -2.452 11.039 -1.507 1.00 95.12 162 ASN A N 1
ATOM 1243 C CA . ASN A 1 162 ? -2.603 12.458 -1.837 1.00 95.12 162 ASN A CA 1
ATOM 1244 C C . ASN A 1 162 ? -1.980 12.816 -3.193 1.00 95.12 162 ASN A C 1
ATOM 1246 O O . ASN A 1 162 ? -2.493 13.694 -3.884 1.00 95.12 162 ASN A O 1
ATOM 1250 N N . LEU A 1 163 ? -0.904 12.125 -3.578 1.00 95.12 163 LEU A N 1
ATOM 1251 C CA . LEU A 1 163 ? -0.259 12.284 -4.875 1.00 95.12 163 LEU A CA 1
ATOM 1252 C C . LEU A 1 163 ? -0.960 11.455 -5.962 1.00 95.12 163 LEU A C 1
ATOM 1254 O O . LEU A 1 163 ? -1.317 11.994 -7.006 1.00 95.12 163 LEU A O 1
ATOM 1258 N N . LEU A 1 164 ? -1.192 10.161 -5.722 1.00 95.12 164 LEU A N 1
ATOM 1259 C CA . LEU A 1 164 ? -1.744 9.241 -6.729 1.00 95.12 164 LEU A CA 1
ATOM 1260 C C . LEU A 1 164 ? -3.133 9.638 -7.228 1.00 95.12 164 LEU A C 1
ATOM 1262 O O . LEU A 1 164 ? -3.448 9.455 -8.406 1.00 95.12 164 LEU A O 1
ATOM 1266 N N . GLN A 1 165 ? -3.962 10.215 -6.356 1.00 94.62 165 GLN A N 1
ATOM 1267 C CA . GLN A 1 165 ? -5.309 10.628 -6.736 1.00 94.62 165 GLN A CA 1
ATOM 1268 C C . GLN A 1 165 ? -5.339 11.747 -7.779 1.00 94.62 165 GLN A C 1
ATOM 1270 O O . GLN A 1 165 ? -6.315 11.842 -8.519 1.00 94.62 165 GLN A O 1
ATOM 1275 N N . LEU A 1 166 ? -4.276 12.555 -7.870 1.00 94.00 166 LEU A N 1
ATOM 1276 C CA . LEU A 1 166 ? -4.142 13.595 -8.895 1.00 94.00 166 LEU A CA 1
ATOM 1277 C C . LEU A 1 166 ? -3.972 12.995 -10.297 1.00 94.00 166 LEU A C 1
ATOM 1279 O O . LEU A 1 166 ? -4.323 13.633 -11.284 1.00 94.00 166 LEU A O 1
ATOM 1283 N N . PHE A 1 167 ? -3.481 11.756 -10.374 1.00 93.75 167 PHE A N 1
ATOM 1284 C CA . PHE A 1 167 ? -3.243 11.018 -11.614 1.00 93.75 167 PHE A CA 1
ATOM 1285 C C . PHE A 1 167 ? -4.261 9.893 -11.835 1.00 93.75 167 PHE A C 1
ATOM 1287 O O . PHE A 1 167 ? -4.089 9.073 -12.730 1.00 93.75 167 PHE A O 1
ATOM 1294 N N . ASN A 1 168 ? -5.335 9.851 -11.037 1.00 94.62 168 ASN A N 1
ATOM 1295 C CA . ASN A 1 168 ? -6.368 8.811 -11.083 1.00 94.62 168 ASN A CA 1
ATOM 1296 C C . ASN A 1 168 ? -5.828 7.378 -10.919 1.00 94.62 168 ASN A C 1
ATOM 1298 O O . ASN A 1 168 ? -6.412 6.434 -11.449 1.00 94.62 168 ASN A O 1
ATOM 1302 N N . ILE A 1 169 ? -4.732 7.204 -10.174 1.00 96.06 169 ILE A N 1
ATOM 1303 C CA . ILE A 1 169 ? -4.140 5.885 -9.935 1.00 96.06 169 ILE A CA 1
ATOM 1304 C C . ILE A 1 169 ? -4.779 5.278 -8.674 1.00 96.06 169 ILE A C 1
ATOM 1306 O O . ILE A 1 169 ? -4.637 5.852 -7.587 1.00 96.06 169 ILE A O 1
ATOM 1310 N N . PRO A 1 170 ? -5.479 4.132 -8.774 1.00 97.31 170 PRO A N 1
ATOM 1311 C C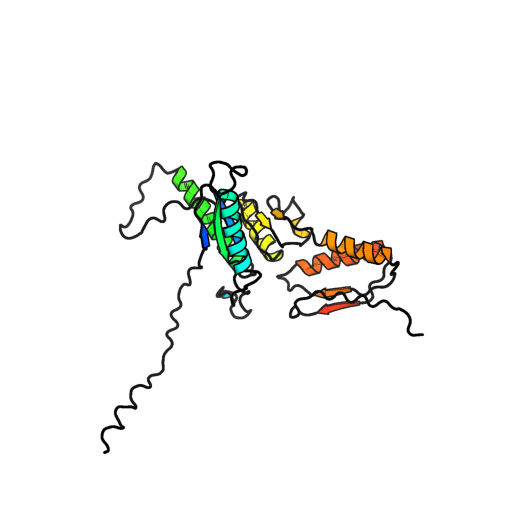A . PRO A 1 170 ? -6.017 3.434 -7.615 1.00 97.31 170 PRO A CA 1
ATOM 1312 C C . PRO A 1 170 ? -4.903 2.837 -6.752 1.00 97.31 170 PRO A C 1
ATOM 1314 O O . PRO A 1 170 ? -3.965 2.216 -7.256 1.00 97.31 170 PRO A O 1
ATOM 1317 N N . GLN A 1 171 ? -5.039 2.982 -5.435 1.00 97.38 171 GLN A N 1
ATOM 1318 C CA . GLN A 1 171 ? -4.129 2.408 -4.449 1.00 97.38 171 GLN A CA 1
ATOM 1319 C C . GLN A 1 171 ? -4.858 1.358 -3.612 1.00 97.38 171 GLN A C 1
ATOM 1321 O O . GLN A 1 171 ? -5.902 1.647 -3.031 1.00 97.38 171 GLN A O 1
ATOM 1326 N N . ILE A 1 172 ? -4.284 0.162 -3.483 1.00 98.06 172 ILE A N 1
ATOM 1327 C CA . ILE A 1 172 ? -4.791 -0.898 -2.607 1.00 98.06 172 ILE A CA 1
ATOM 1328 C C . ILE A 1 172 ? -3.774 -1.170 -1.499 1.00 98.06 172 ILE A C 1
ATOM 1330 O O . ILE A 1 172 ? -2.713 -1.756 -1.721 1.00 98.06 172 ILE A O 1
ATOM 1334 N N . ALA A 1 173 ? -4.098 -0.767 -0.274 1.00 96.44 173 ALA A N 1
ATOM 1335 C CA . ALA A 1 173 ? -3.259 -1.032 0.885 1.00 96.44 173 ALA A CA 1
ATOM 1336 C C . ALA A 1 173 ? -3.556 -2.401 1.516 1.00 96.44 173 ALA A C 1
ATOM 1338 O O . ALA A 1 173 ? -4.704 -2.843 1.616 1.00 96.44 173 ALA A O 1
ATOM 1339 N N . TYR A 1 174 ? -2.500 -3.047 2.009 1.00 95.81 174 TYR A N 1
ATOM 1340 C CA . TYR A 1 174 ? -2.569 -4.353 2.672 1.00 95.81 174 TYR A CA 1
ATOM 1341 C C . TYR A 1 174 ? -2.410 -4.279 4.200 1.00 95.81 174 TYR A C 1
ATOM 1343 O O . TYR A 1 174 ? -2.595 -5.286 4.869 1.00 95.81 174 TYR A O 1
ATOM 1351 N N . SER A 1 175 ? -2.018 -3.129 4.763 1.00 92.31 175 SER A N 1
ATOM 1352 C CA . SER A 1 175 ? -1.756 -2.985 6.210 1.00 92.31 175 SER A CA 1
ATOM 1353 C C . SER A 1 175 ? -2.102 -1.605 6.782 1.00 92.31 175 SER A C 1
ATOM 1355 O O . SER A 1 175 ? -1.915 -1.392 7.974 1.00 92.31 175 SER A O 1
ATOM 1357 N N . ALA A 1 176 ? -2.606 -0.672 5.970 1.00 89.44 176 ALA A N 1
ATOM 1358 C CA . ALA A 1 176 ? -3.024 0.642 6.450 1.00 89.44 176 ALA A CA 1
ATOM 1359 C C . ALA A 1 176 ? -4.431 0.556 7.069 1.00 89.44 176 ALA A C 1
ATOM 1361 O O . ALA A 1 176 ? -5.432 0.437 6.349 1.00 89.44 176 ALA A O 1
ATOM 1362 N N . THR A 1 177 ? -4.515 0.598 8.397 1.00 88.69 177 THR A N 1
ATOM 1363 C CA . THR A 1 177 ? -5.750 0.352 9.163 1.00 88.69 177 THR A CA 1
ATOM 1364 C C . THR A 1 177 ? -6.399 1.619 9.722 1.00 88.69 177 THR A C 1
ATOM 1366 O O . THR A 1 177 ? -7.579 1.564 10.085 1.00 88.69 177 THR A O 1
ATOM 1369 N N . SER A 1 178 ? -5.721 2.777 9.645 1.00 85.56 178 SER A N 1
ATOM 1370 C CA . SER A 1 178 ? -6.270 4.058 10.122 1.00 85.56 178 SER A CA 1
ATOM 1371 C C . SER A 1 178 ? -7.674 4.330 9.568 1.00 85.56 178 SER A C 1
ATOM 1373 O O . SER A 1 178 ? -8.001 4.037 8.407 1.00 85.56 178 SER A O 1
ATOM 1375 N N . MET A 1 179 ? -8.539 4.869 10.421 1.00 86.00 179 MET A N 1
ATOM 1376 C CA . MET A 1 179 ? -9.910 5.212 10.062 1.00 86.00 179 MET A CA 1
ATOM 1377 C C . MET A 1 179 ? -9.985 6.380 9.083 1.00 86.00 179 MET A C 1
ATOM 1379 O O . MET A 1 179 ? -10.902 6.378 8.262 1.00 86.00 179 MET A O 1
ATOM 1383 N N . ASP A 1 180 ? -9.013 7.294 9.107 1.00 86.06 180 ASP A N 1
ATOM 1384 C CA . ASP A 1 180 ? -8.979 8.506 8.275 1.00 86.06 180 ASP A CA 1
ATOM 1385 C C . ASP A 1 180 ? -9.035 8.168 6.779 1.00 86.06 180 ASP A C 1
ATOM 1387 O O . ASP A 1 180 ? -9.742 8.797 5.997 1.00 86.06 180 ASP A O 1
ATOM 1391 N N . LEU A 1 181 ? -8.382 7.070 6.393 1.00 88.69 181 LEU A N 1
ATOM 1392 C CA . LEU A 1 181 ? -8.367 6.534 5.029 1.00 88.69 181 LEU A CA 1
ATOM 1393 C C . LEU A 1 181 ? -9.728 5.982 4.550 1.00 88.69 181 LEU A C 1
ATOM 1395 O O . LEU A 1 181 ? -9.875 5.564 3.395 1.00 88.69 181 LEU A O 1
ATOM 1399 N N . SER A 1 182 ? -10.734 5.936 5.428 1.00 90.56 182 SER A N 1
ATOM 1400 C CA . SER A 1 182 ? -12.094 5.505 5.079 1.00 90.56 182 SER A CA 1
ATOM 1401 C C . SER A 1 182 ? -12.913 6.620 4.432 1.00 90.56 182 SER A C 1
ATOM 1403 O O . SER A 1 182 ? -13.892 6.308 3.753 1.00 90.56 182 SER A O 1
ATOM 1405 N N . ASP A 1 183 ? -12.531 7.888 4.612 1.00 92.62 183 ASP A N 1
ATOM 1406 C CA . ASP A 1 183 ? -13.246 9.017 4.021 1.00 92.62 183 ASP A CA 1
ATOM 1407 C C . ASP A 1 183 ? -13.003 9.086 2.504 1.00 92.62 183 ASP A C 1
ATOM 1409 O O . ASP A 1 183 ? -11.950 9.512 2.030 1.00 92.62 183 ASP A O 1
ATOM 1413 N N . LYS A 1 184 ? -14.000 8.660 1.719 1.00 93.38 184 LYS A N 1
ATOM 1414 C CA . LYS A 1 184 ? -13.944 8.656 0.247 1.00 93.38 184 LYS A CA 1
ATOM 1415 C C . LYS A 1 184 ? -14.126 10.030 -0.385 1.00 93.38 184 LYS A C 1
ATOM 1417 O O . LYS A 1 184 ? -13.859 10.161 -1.578 1.00 93.38 184 LYS A O 1
ATOM 1422 N N . SER A 1 185 ? -14.563 11.031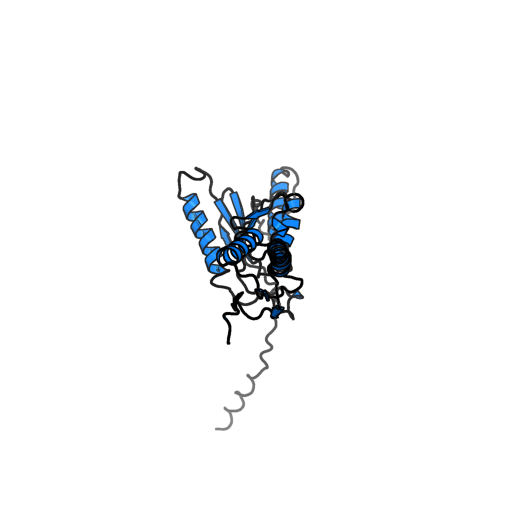 0.380 1.00 94.19 185 SER A N 1
ATOM 1423 C CA . SER A 1 185 ? -14.583 12.414 -0.099 1.00 94.19 185 SER A CA 1
ATOM 1424 C C . SER A 1 185 ? -13.162 12.978 -0.204 1.00 94.19 185 SER A C 1
ATOM 1426 O O . SER A 1 185 ? -12.865 13.699 -1.154 1.00 94.19 185 SER A O 1
ATOM 1428 N N . LEU A 1 186 ? -12.275 12.567 0.712 1.00 93.19 186 LEU A N 1
ATOM 1429 C CA . LEU A 1 186 ? -10.861 12.948 0.737 1.00 93.19 186 LEU A CA 1
ATOM 1430 C C . LEU A 1 186 ? -9.969 11.972 -0.039 1.00 93.19 186 LEU A C 1
ATOM 1432 O O . LEU A 1 186 ? -9.088 12.406 -0.774 1.00 93.19 186 LEU A O 1
ATOM 1436 N N . TYR A 1 187 ? -10.205 10.662 0.091 1.00 95.19 187 TYR A N 1
ATOM 1437 C CA . TYR A 1 187 ? -9.368 9.600 -0.477 1.00 95.19 187 TYR A CA 1
ATOM 1438 C C . TYR A 1 187 ? -10.156 8.718 -1.454 1.00 95.19 187 TYR A C 1
ATOM 1440 O O . TYR A 1 187 ? -10.412 7.533 -1.211 1.00 95.19 187 TYR A O 1
ATOM 1448 N N . LYS A 1 188 ? -10.550 9.304 -2.591 1.00 96.31 188 LYS A N 1
ATOM 1449 C CA . LYS A 1 188 ? -11.427 8.668 -3.592 1.00 96.31 188 LYS A CA 1
ATOM 1450 C C . LYS A 1 188 ? -10.869 7.358 -4.165 1.00 96.31 188 LYS A C 1
ATOM 1452 O O . LYS A 1 188 ? -11.620 6.403 -4.341 1.00 96.31 188 LYS A O 1
ATOM 1457 N N . TYR A 1 189 ? -9.569 7.317 -4.456 1.00 96.88 189 TYR A N 1
ATOM 1458 C CA . TYR A 1 189 ? -8.901 6.189 -5.124 1.00 96.88 189 TYR A CA 1
ATOM 1459 C C . TYR A 1 189 ? -8.215 5.210 -4.162 1.00 96.88 189 TYR A C 1
ATOM 1461 O O . TYR A 1 189 ? -7.558 4.269 -4.602 1.00 96.88 189 TYR A O 1
ATOM 1469 N N . PHE A 1 190 ? -8.378 5.412 -2.855 1.00 97.50 190 PHE A N 1
ATOM 1470 C CA . PHE A 1 190 ? -7.812 4.524 -1.853 1.00 97.50 190 PHE A CA 1
ATOM 1471 C C . PHE A 1 190 ? -8.732 3.333 -1.602 1.00 97.50 190 PHE A C 1
ATOM 1473 O O . PHE A 1 190 ? -9.934 3.491 -1.384 1.00 97.50 190 PHE A O 1
ATOM 1480 N N . MET A 1 191 ? -8.175 2.136 -1.541 1.00 97.38 191 MET A N 1
ATOM 1481 C CA . MET A 1 191 ? -8.850 0.903 -1.155 1.00 97.38 191 MET A CA 1
ATOM 1482 C C . MET A 1 191 ? -7.942 0.110 -0.214 1.00 97.38 191 MET A C 1
ATOM 1484 O O . MET A 1 191 ? -6.731 0.319 -0.159 1.00 97.38 191 MET A O 1
ATOM 1488 N N . ARG A 1 192 ? -8.520 -0.822 0.544 1.00 96.25 192 ARG A N 1
ATOM 1489 C CA . ARG A 1 192 ? -7.755 -1.745 1.385 1.00 96.25 192 ARG A CA 1
ATOM 1490 C C . ARG A 1 192 ? -8.464 -3.078 1.524 1.00 96.25 192 ARG A C 1
ATOM 1492 O O . ARG A 1 192 ? -9.690 -3.128 1.494 1.00 96.25 192 ARG A O 1
ATOM 1499 N N . VAL A 1 193 ? -7.676 -4.131 1.709 1.00 96.62 193 VAL A N 1
ATOM 1500 C CA . VAL A 1 193 ? -8.166 -5.503 1.942 1.00 96.62 193 VAL A CA 1
ATOM 1501 C C . VAL A 1 193 ? -8.237 -5.869 3.429 1.00 96.62 193 VAL A C 1
ATOM 1503 O O . VAL A 1 193 ? -8.617 -6.983 3.773 1.00 96.62 193 VAL A O 1
ATOM 1506 N N . VAL A 1 194 ? -7.871 -4.937 4.312 1.00 93.75 194 VAL A N 1
ATOM 1507 C CA . VAL A 1 194 ? -7.900 -5.100 5.772 1.00 93.75 194 VAL A CA 1
ATOM 1508 C C . VAL A 1 194 ? -9.013 -4.258 6.403 1.00 93.75 194 VAL A C 1
ATOM 1510 O O . VAL A 1 194 ? -9.354 -3.200 5.859 1.00 93.75 194 VAL A O 1
ATOM 1513 N N . PRO A 1 195 ? -9.591 -4.703 7.535 1.00 91.31 195 PRO A N 1
ATOM 1514 C CA . PRO A 1 195 ? -10.567 -3.916 8.279 1.00 91.31 195 PRO A CA 1
ATOM 1515 C C . PRO A 1 195 ? -9.949 -2.626 8.830 1.00 91.31 195 PRO A C 1
ATOM 1517 O O . PRO A 1 195 ? -8.731 -2.495 8.950 1.00 91.31 195 PRO A O 1
ATOM 1520 N N . SER A 1 196 ? -10.806 -1.665 9.167 1.00 90.12 196 SER A N 1
ATOM 1521 C CA . SER A 1 196 ? -10.373 -0.449 9.852 1.00 90.12 196 SER A CA 1
ATOM 1522 C C . SER A 1 196 ? -10.185 -0.686 11.346 1.00 90.12 196 SER A C 1
ATOM 1524 O O . SER A 1 196 ? -10.861 -1.520 11.954 1.00 90.12 196 SER A O 1
ATOM 1526 N N . ASP A 1 197 ? -9.358 0.154 11.954 1.00 82.94 197 ASP A N 1
ATOM 1527 C CA . ASP A 1 197 ? -9.178 0.245 13.403 1.00 82.94 197 ASP A CA 1
ATOM 1528 C C . ASP A 1 197 ? -10.509 0.446 14.161 1.00 82.94 197 ASP A C 1
ATOM 1530 O O . ASP A 1 197 ? -10.680 -0.057 15.273 1.00 82.94 197 ASP A O 1
ATOM 1534 N N . ALA A 1 198 ? -11.516 1.067 13.527 1.00 79.88 198 ALA A N 1
ATOM 1535 C CA . ALA A 1 198 ? -12.866 1.201 14.088 1.00 79.88 198 ALA A CA 1
ATOM 1536 C C . ALA A 1 198 ? -13.517 -0.157 14.381 1.00 79.88 198 ALA A C 1
ATOM 1538 O O . ALA A 1 198 ? -14.225 -0.317 15.376 1.00 79.88 198 ALA A O 1
ATOM 1539 N N . GLN A 1 199 ? -13.317 -1.138 13.496 1.00 84.94 199 GLN A N 1
ATOM 1540 C CA . GLN A 1 199 ? -13.896 -2.469 13.662 1.00 84.94 199 GLN A CA 1
ATOM 1541 C C . GLN A 1 199 ? -13.199 -3.232 14.789 1.00 84.94 199 GLN A C 1
ATOM 1543 O O . GLN A 1 199 ? -13.865 -3.944 15.540 1.00 84.94 199 GLN A O 1
ATOM 1548 N N . GLN A 1 200 ? -11.891 -3.032 14.960 1.00 81.69 200 GLN A N 1
ATOM 1549 C CA . GLN A 1 200 ? -11.147 -3.593 16.084 1.00 81.69 200 GLN A CA 1
ATOM 1550 C C . GLN A 1 200 ? -11.591 -2.976 17.418 1.00 81.69 200 GLN A C 1
ATOM 1552 O O . GLN A 1 200 ? -11.890 -3.713 18.358 1.00 81.69 200 GLN A O 1
ATOM 1557 N N . ALA A 1 201 ? -11.727 -1.647 17.486 1.00 79.75 201 ALA A N 1
ATOM 1558 C CA . ALA A 1 201 ? -12.254 -0.963 18.666 1.00 79.75 201 ALA A CA 1
ATOM 1559 C C . ALA A 1 201 ? -13.670 -1.451 19.016 1.00 79.75 201 ALA A C 1
ATOM 1561 O O . ALA A 1 201 ? -13.962 -1.750 20.174 1.00 79.75 201 ALA A O 1
ATOM 1562 N N . ARG A 1 202 ? -14.536 -1.629 18.010 1.00 84.12 202 ARG A N 1
ATOM 1563 C CA . ARG A 1 202 ? -15.884 -2.183 18.199 1.00 84.12 202 ARG A CA 1
ATOM 1564 C C . ARG A 1 202 ? -15.859 -3.597 18.783 1.00 84.12 202 ARG A C 1
ATOM 1566 O O . ARG A 1 202 ? -16.595 -3.866 19.726 1.00 84.12 202 ARG A O 1
ATOM 1573 N N . ALA A 1 203 ? -14.995 -4.475 18.277 1.00 87.88 203 ALA A N 1
ATOM 1574 C CA . ALA A 1 203 ? -14.861 -5.830 18.808 1.00 87.88 203 ALA A CA 1
ATOM 1575 C C . ALA A 1 203 ? -14.410 -5.831 20.281 1.00 87.88 203 ALA A C 1
ATOM 1577 O O . ALA A 1 203 ? -14.934 -6.594 21.089 1.00 87.88 203 ALA A O 1
ATOM 1578 N N . MET A 1 204 ? -13.485 -4.942 20.657 1.00 84.19 204 MET A N 1
ATOM 1579 C CA . MET A 1 204 ? -13.058 -4.789 22.053 1.00 84.19 204 MET A CA 1
ATOM 1580 C C . MET A 1 204 ? -14.198 -4.306 22.958 1.00 84.19 204 MET A C 1
ATOM 1582 O O . MET A 1 204 ? -14.377 -4.830 24.056 1.00 84.19 204 MET A O 1
ATOM 1586 N N . VAL A 1 205 ? -15.002 -3.353 22.486 1.00 84.12 205 VAL A N 1
ATOM 1587 C CA . VAL A 1 205 ? -16.199 -2.870 23.193 1.00 84.12 205 VAL A CA 1
ATOM 1588 C C . VAL A 1 205 ? -17.206 -4.003 23.392 1.00 84.12 205 VAL A C 1
ATOM 1590 O O . VAL A 1 205 ? -17.762 -4.151 24.480 1.00 84.12 205 VAL A O 1
ATOM 1593 N N . ASP A 1 206 ? -17.421 -4.833 22.372 1.00 88.81 206 ASP A N 1
ATOM 1594 C CA . ASP A 1 206 ? -18.332 -5.976 22.455 1.00 88.81 206 ASP A CA 1
ATOM 1595 C C . ASP A 1 206 ? -17.836 -7.032 23.461 1.00 88.81 206 ASP A C 1
ATOM 1597 O O . ASP A 1 206 ? -18.644 -7.591 24.205 1.00 88.81 206 ASP A O 1
ATOM 1601 N N . ILE A 1 207 ? -16.518 -7.248 23.570 1.00 89.62 207 ILE A N 1
ATOM 1602 C CA . ILE A 1 207 ? -15.914 -8.099 24.611 1.00 89.62 207 ILE A CA 1
ATOM 1603 C C . ILE A 1 207 ? -16.192 -7.528 26.007 1.00 89.62 207 ILE A C 1
ATOM 1605 O O . ILE A 1 207 ? -16.688 -8.246 26.875 1.00 89.62 207 ILE A O 1
ATOM 1609 N N . VAL A 1 208 ? -15.930 -6.236 26.221 1.00 87.38 208 VAL A N 1
ATOM 1610 C CA . VAL A 1 208 ? -16.166 -5.566 27.512 1.00 87.38 208 VAL A CA 1
ATOM 1611 C C . VAL A 1 208 ? -17.631 -5.665 27.932 1.00 87.38 208 VAL A C 1
ATOM 1613 O O . VAL A 1 208 ? -17.928 -6.040 29.069 1.00 87.38 208 VAL A O 1
ATOM 1616 N N . LYS A 1 209 ? -18.553 -5.419 26.994 1.00 86.94 209 LYS A N 1
ATOM 1617 C CA . LYS A 1 209 ? -19.993 -5.593 27.217 1.00 86.94 209 LYS A CA 1
ATOM 1618 C C . LYS A 1 209 ? -20.350 -7.031 27.559 1.00 86.94 209 LYS A C 1
ATOM 1620 O O . LYS A 1 209 ? -21.135 -7.261 28.470 1.00 86.94 209 LYS A O 1
ATOM 1625 N N . ARG A 1 210 ? -19.780 -8.009 26.849 1.00 92.69 210 ARG A N 1
ATOM 1626 C CA . ARG A 1 210 ? -20.097 -9.430 27.044 1.00 92.69 210 ARG A CA 1
ATOM 1627 C C . ARG A 1 210 ? -19.773 -9.921 28.456 1.00 92.69 210 ARG A C 1
ATOM 1629 O O . ARG A 1 210 ? -20.465 -10.826 28.934 1.00 92.69 210 ARG A O 1
ATOM 1636 N N . TYR A 1 211 ? -18.756 -9.335 29.088 1.00 92.56 211 TYR A N 1
ATOM 1637 C CA . TYR A 1 211 ? -18.311 -9.647 30.448 1.00 92.56 211 TYR A CA 1
ATOM 1638 C C . TYR A 1 211 ? -18.782 -8.642 31.512 1.00 92.56 211 TYR A C 1
ATOM 1640 O O . TYR A 1 211 ? -18.414 -8.790 32.676 1.00 92.56 211 TYR A O 1
ATOM 1648 N N . ASN A 1 212 ? -19.619 -7.662 31.148 1.00 90.94 212 ASN A N 1
ATOM 1649 C CA . ASN A 1 212 ? -20.132 -6.621 32.046 1.00 90.94 212 ASN A CA 1
ATOM 1650 C C . ASN A 1 212 ? -19.028 -5.873 32.822 1.00 90.94 212 ASN A C 1
ATOM 1652 O O . ASN A 1 212 ? -19.221 -5.517 33.986 1.00 90.94 212 ASN A O 1
ATOM 1656 N N . TRP A 1 213 ? -17.860 -5.639 32.214 1.00 86.25 213 TRP A N 1
ATOM 1657 C CA . TRP A 1 213 ? -16.825 -4.835 32.868 1.00 86.25 213 TRP A CA 1
ATOM 1658 C C . TRP A 1 213 ? -17.216 -3.356 32.813 1.00 86.25 213 TRP A C 1
ATOM 1660 O O . TRP A 1 213 ? -17.304 -2.772 31.739 1.00 86.25 213 TRP A O 1
ATOM 1670 N N . SER A 1 214 ? -17.448 -2.751 33.975 1.00 79.19 214 SER A N 1
ATOM 1671 C CA . SER A 1 214 ? -17.797 -1.331 34.125 1.00 79.19 214 SER A CA 1
ATOM 1672 C C . SER A 1 214 ? -16.581 -0.419 34.325 1.00 79.19 214 SER A C 1
ATOM 1674 O O . SER A 1 214 ? -16.696 0.803 34.225 1.00 79.19 214 SER A O 1
ATOM 1676 N N . TYR A 1 215 ? -15.412 -1.005 34.592 1.00 80.25 215 TYR A N 1
ATOM 1677 C CA . TYR A 1 215 ? -14.182 -0.290 34.907 1.00 80.25 215 TYR A CA 1
ATOM 1678 C C . TYR A 1 215 ? -12.997 -0.943 34.205 1.00 80.25 215 TYR A C 1
ATOM 1680 O O . TYR A 1 215 ? -12.677 -2.101 34.481 1.00 80.25 215 TYR A O 1
ATOM 1688 N N . VAL A 1 216 ? -12.363 -0.215 33.287 1.00 77.19 216 VAL A N 1
ATOM 1689 C CA . VAL A 1 216 ? -11.201 -0.704 32.535 1.00 77.19 216 VAL A CA 1
ATOM 1690 C C . VAL A 1 216 ? -10.102 0.355 32.491 1.00 77.19 216 VAL A C 1
ATOM 1692 O O . VAL A 1 216 ? -10.350 1.545 32.668 1.00 77.19 216 VAL A O 1
ATOM 1695 N N . SER A 1 217 ? -8.872 -0.078 32.240 1.00 76.12 217 SER A N 1
ATOM 1696 C CA . SER A 1 217 ? -7.752 0.813 31.937 1.00 76.12 217 SER A CA 1
ATOM 1697 C C . SER A 1 217 ? -7.315 0.572 30.498 1.00 76.12 217 SER A C 1
ATOM 1699 O O . SER A 1 217 ? -7.263 -0.583 30.065 1.00 76.12 217 SER A O 1
ATOM 1701 N N . ALA A 1 218 ? -7.041 1.641 29.754 1.00 71.25 218 ALA A N 1
ATOM 1702 C CA . ALA A 1 218 ? -6.628 1.568 28.361 1.00 71.25 218 ALA A CA 1
ATOM 1703 C C . ALA A 1 218 ? -5.197 2.092 28.238 1.00 71.25 218 ALA A C 1
ATOM 1705 O O . ALA A 1 218 ? -4.873 3.192 28.670 1.00 71.25 218 ALA A O 1
ATOM 1706 N N . ILE A 1 219 ? -4.324 1.281 27.650 1.00 70.81 219 ILE A N 1
ATOM 1707 C CA . ILE A 1 219 ? -2.927 1.646 27.415 1.00 70.81 219 ILE A CA 1
ATOM 1708 C C . ILE A 1 219 ? -2.717 1.625 25.912 1.00 70.81 219 ILE A C 1
ATOM 1710 O O . ILE A 1 219 ? -3.122 0.676 25.239 1.00 70.81 219 ILE A O 1
ATOM 1714 N N . HIS A 1 220 ? -2.082 2.665 25.389 1.00 65.06 220 HIS A N 1
ATOM 1715 C CA . HIS A 1 220 ? -1.758 2.763 23.976 1.00 65.06 220 HIS A CA 1
ATOM 1716 C C . HIS A 1 220 ? -0.346 3.314 23.799 1.00 65.06 220 HIS A C 1
ATOM 1718 O O . HIS A 1 220 ? 0.211 3.994 24.660 1.00 65.06 220 HIS A O 1
ATOM 1724 N N . THR A 1 221 ? 0.233 3.028 22.643 1.00 56.12 221 THR A N 1
ATOM 1725 C CA . THR A 1 221 ? 1.493 3.638 22.228 1.00 56.12 221 THR A CA 1
ATOM 1726 C C . THR A 1 221 ? 1.186 4.975 21.569 1.00 56.12 221 THR A C 1
ATOM 1728 O O . THR A 1 221 ? 0.328 5.041 20.688 1.00 56.12 221 THR A O 1
ATOM 1731 N N . GLU A 1 222 ? 1.859 6.048 21.964 1.00 56.50 222 GLU A N 1
ATOM 1732 C CA . GLU A 1 222 ? 1.818 7.292 21.203 1.00 56.50 222 GLU A CA 1
ATOM 1733 C C . GLU A 1 222 ? 2.512 7.078 19.860 1.00 56.50 222 GLU A C 1
ATOM 1735 O O . GLU A 1 222 ? 3.672 6.663 19.779 1.00 56.50 222 GLU A O 1
ATOM 1740 N N . GLY A 1 223 ? 1.778 7.334 18.781 1.00 48.28 223 GLY A N 1
ATOM 1741 C CA . GLY A 1 223 ? 2.432 7.561 17.511 1.00 48.28 223 GLY A CA 1
ATOM 1742 C C . GLY A 1 223 ? 3.123 8.913 17.598 1.00 48.28 223 GLY A C 1
ATOM 1743 O O . GLY A 1 223 ? 2.507 9.891 18.002 1.00 48.28 223 GLY A O 1
ATOM 1744 N N . THR A 1 224 ? 4.395 9.017 17.221 1.00 36.53 224 THR A N 1
ATOM 1745 C CA . THR A 1 224 ? 4.976 10.338 16.939 1.00 36.53 224 THR A CA 1
ATOM 1746 C C . THR A 1 224 ? 4.087 11.067 15.922 1.00 36.53 224 THR A C 1
ATOM 1748 O O . THR A 1 224 ? 3.331 10.420 15.209 1.00 36.53 224 THR A O 1
ATOM 1751 N N . VAL A 1 225 ? 4.184 12.393 15.778 1.00 40.44 225 VAL A N 1
ATOM 1752 C CA . VAL A 1 225 ? 3.413 13.204 14.794 1.00 40.44 225 VAL A CA 1
ATOM 1753 C C . VAL A 1 225 ? 3.415 12.618 13.355 1.00 40.44 225 VAL A C 1
ATOM 1755 O O . VAL A 1 225 ? 2.567 12.938 12.530 1.00 40.44 225 VAL A O 1
ATOM 1758 N N . THR A 1 226 ? 4.337 11.698 13.057 1.00 37.88 226 THR A N 1
ATOM 1759 C CA . THR A 1 226 ? 4.457 10.896 11.830 1.00 37.88 226 THR A CA 1
ATOM 1760 C C . THR A 1 226 ? 3.631 9.591 11.776 1.00 37.88 226 THR A C 1
ATOM 1762 O O . THR A 1 226 ? 3.653 8.922 10.744 1.00 37.88 226 THR A O 1
ATOM 1765 N N . HIS A 1 227 ? 2.922 9.198 12.836 1.00 46.25 227 HIS A N 1
ATOM 1766 C CA . HIS A 1 227 ? 2.116 7.977 12.986 1.00 46.25 227 HIS A CA 1
ATOM 1767 C C . HIS A 1 227 ? 0.750 8.331 13.605 1.00 46.25 227 HIS A C 1
ATOM 1769 O O . HIS A 1 227 ? 0.513 8.131 14.791 1.00 46.25 227 HIS A O 1
ATOM 1775 N N . ALA A 1 228 ? -0.163 8.872 12.796 1.00 44.44 228 ALA A N 1
ATOM 1776 C CA . ALA A 1 228 ? -1.516 9.248 13.231 1.00 44.44 228 ALA A CA 1
ATOM 1777 C C . ALA A 1 228 ? -2.400 8.051 13.657 1.00 44.44 228 ALA A C 1
ATOM 1779 O O . ALA A 1 228 ? -3.456 8.243 14.255 1.00 44.44 228 ALA A O 1
ATOM 1780 N N . ASP A 1 229 ? -1.958 6.822 13.385 1.00 47.94 229 ASP A N 1
ATOM 1781 C CA . ASP A 1 229 ? -2.737 5.590 13.541 1.00 47.94 229 ASP A CA 1
ATOM 1782 C C . ASP A 1 229 ? -3.170 5.355 15.004 1.00 47.94 229 ASP A C 1
ATOM 1784 O O . ASP A 1 229 ? -4.318 4.997 15.267 1.00 47.94 229 ASP A O 1
ATOM 1788 N N . SER A 1 230 ? -2.305 5.648 15.981 1.00 45.72 230 SER A N 1
ATOM 1789 C CA . SER A 1 230 ? -2.594 5.364 17.395 1.00 45.72 230 SER A CA 1
ATOM 1790 C C . SER A 1 230 ? -3.558 6.353 18.063 1.00 45.72 230 SER A C 1
ATOM 1792 O O . SER A 1 230 ? -4.353 5.957 18.916 1.00 45.72 230 SER A O 1
ATOM 1794 N N . TYR A 1 231 ? -3.508 7.642 17.708 1.00 46.44 231 TYR A N 1
ATOM 1795 C CA . TYR A 1 231 ? -4.356 8.661 18.348 1.00 46.44 231 TYR A CA 1
ATOM 1796 C C . TYR A 1 231 ? -5.817 8.556 17.909 1.00 46.44 231 TYR A C 1
ATOM 1798 O O . TYR A 1 231 ? -6.729 8.754 18.712 1.00 46.44 231 TYR A O 1
ATOM 1806 N N . VAL A 1 232 ? -6.053 8.218 16.639 1.00 48.81 232 VAL A N 1
ATOM 1807 C CA . VAL A 1 232 ? -7.411 8.068 16.099 1.00 48.81 232 VAL A CA 1
ATOM 1808 C C . VAL A 1 232 ? -8.075 6.800 16.641 1.00 48.81 232 VAL A C 1
ATOM 1810 O O . VAL A 1 232 ? -9.273 6.824 16.950 1.00 48.81 232 VAL A O 1
ATOM 1813 N N . PHE A 1 233 ? -7.296 5.725 16.842 1.00 52.56 233 PHE A N 1
ATOM 1814 C CA . PHE A 1 233 ? -7.763 4.520 17.530 1.00 52.56 233 PHE A CA 1
ATOM 1815 C C . PHE A 1 233 ? -8.300 4.866 18.920 1.00 52.56 233 PHE A C 1
ATOM 1817 O O . PHE A 1 233 ? -9.429 4.508 19.241 1.00 52.56 233 PHE A O 1
ATOM 1824 N N . LEU A 1 234 ? -7.541 5.622 19.714 1.00 55.62 234 LEU A N 1
ATOM 1825 C CA . LEU A 1 234 ? -7.961 6.029 21.052 1.00 55.62 234 LEU A CA 1
ATOM 1826 C C . LEU A 1 234 ? -9.176 6.933 21.088 1.00 55.62 234 LEU A C 1
ATOM 1828 O O . LEU A 1 234 ? -10.060 6.700 21.899 1.00 55.62 234 LEU A O 1
ATOM 1832 N N . LEU A 1 235 ? -9.223 7.980 20.261 1.00 54.44 235 LEU A N 1
ATOM 1833 C CA . LEU A 1 235 ? -10.365 8.894 20.271 1.00 54.44 235 LEU A CA 1
ATOM 1834 C C . LEU A 1 235 ? -11.651 8.122 19.980 1.00 54.44 235 LEU A C 1
ATOM 1836 O O . LEU A 1 235 ? -12.654 8.292 20.670 1.00 54.44 235 LEU A O 1
ATOM 1840 N N . SER A 1 236 ? -11.584 7.199 19.022 1.00 55.66 236 SER A N 1
ATOM 1841 C CA . SER A 1 236 ? -12.686 6.292 18.718 1.00 55.66 236 SER A CA 1
ATOM 1842 C C . SER A 1 236 ? -12.975 5.355 19.893 1.00 55.66 236 SER A C 1
ATOM 1844 O O . SER A 1 236 ? -14.127 5.217 20.298 1.00 55.66 236 SER A O 1
ATOM 1846 N N . PHE A 1 237 ? -11.943 4.756 20.485 1.00 62.44 237 PHE A N 1
ATOM 1847 C CA . PHE A 1 237 ? -12.046 3.847 21.624 1.00 62.44 237 PHE A CA 1
ATOM 1848 C C . PHE A 1 237 ? -12.690 4.520 22.848 1.00 62.44 237 PHE A C 1
ATOM 1850 O O . PHE A 1 237 ? -13.712 4.048 23.337 1.00 62.44 237 PHE A O 1
ATOM 1857 N N . SER A 1 238 ? -12.196 5.674 23.290 1.00 58.84 238 SER A N 1
ATOM 1858 C CA . SER A 1 238 ? -12.739 6.425 24.427 1.00 58.84 238 SER A CA 1
ATOM 1859 C C . SER A 1 238 ? -14.169 6.916 24.177 1.00 58.84 238 SER A C 1
ATOM 1861 O O . SER A 1 238 ? -15.005 6.855 25.082 1.00 58.84 238 SER A O 1
ATOM 1863 N N . LEU A 1 239 ? -14.506 7.320 22.944 1.00 58.62 239 LEU A N 1
ATOM 1864 C CA . LEU A 1 239 ? -15.887 7.649 22.566 1.00 58.62 239 LEU A CA 1
ATOM 1865 C C . LEU A 1 239 ? -16.818 6.433 22.679 1.00 58.62 239 LEU A C 1
ATOM 1867 O O . LEU A 1 239 ? -17.921 6.553 23.216 1.00 58.62 239 LEU A O 1
ATOM 1871 N N . PHE A 1 240 ? -16.382 5.251 22.230 1.00 62.78 240 PHE A N 1
ATOM 1872 C CA . PHE A 1 240 ? -17.192 4.037 22.342 1.00 62.78 240 PHE A CA 1
ATOM 1873 C C . PHE A 1 240 ? -17.413 3.594 23.793 1.00 62.78 240 PHE A C 1
ATOM 1875 O O . PHE A 1 240 ? -18.498 3.104 24.102 1.00 62.78 240 PHE A O 1
ATOM 1882 N N . PHE A 1 241 ? -16.429 3.778 24.677 1.00 60.22 241 PHE A N 1
ATOM 1883 C CA . PHE A 1 241 ? -16.537 3.433 26.100 1.00 60.22 241 PHE A CA 1
ATOM 1884 C C . PHE A 1 241 ? -17.426 4.411 26.882 1.00 60.22 241 PHE A C 1
ATOM 1886 O O . PHE A 1 241 ? -18.238 3.984 27.707 1.00 60.22 241 PHE A O 1
ATOM 1893 N N . SER A 1 242 ? -17.365 5.703 26.545 1.00 58.50 242 SER A N 1
ATOM 1894 C CA . SER A 1 242 ? -18.279 6.719 27.082 1.00 58.50 242 SER A CA 1
ATOM 1895 C C . SER A 1 242 ? -19.746 6.408 26.745 1.00 58.50 242 SER A C 1
ATOM 1897 O O . SER A 1 242 ? -20.621 6.502 27.604 1.00 58.50 242 SER A O 1
ATOM 1899 N N . LEU A 1 243 ? -20.018 5.902 25.534 1.00 58.97 243 LEU A N 1
ATOM 1900 C CA . LEU A 1 243 ? -21.363 5.479 25.114 1.00 58.97 243 LEU A CA 1
ATOM 1901 C C . LEU A 1 243 ? -21.925 4.280 25.898 1.00 58.97 243 LEU A C 1
ATOM 1903 O O . LEU A 1 243 ? -23.116 3.987 25.782 1.00 58.97 243 LEU A O 1
ATOM 1907 N N . ILE A 1 244 ? -21.097 3.559 26.662 1.00 57.59 244 ILE A N 1
ATOM 1908 C CA . ILE A 1 244 ? -21.492 2.329 27.366 1.00 57.59 244 ILE A CA 1
ATOM 1909 C C . ILE A 1 244 ? -21.302 2.426 28.884 1.00 57.59 244 ILE A C 1
ATOM 1911 O O . ILE A 1 244 ? -21.354 1.404 29.563 1.00 57.59 244 ILE A O 1
ATOM 1915 N N . ASN A 1 245 ? -21.130 3.646 29.414 1.00 57.00 245 ASN A N 1
ATOM 1916 C CA . ASN A 1 245 ? -20.914 3.932 30.839 1.00 57.00 245 ASN A CA 1
ATOM 1917 C C . ASN A 1 245 ? -19.742 3.150 31.457 1.00 57.00 245 ASN A C 1
ATOM 1919 O O . ASN A 1 245 ? -19.796 2.770 32.628 1.00 57.00 245 ASN A O 1
ATOM 1923 N N . VAL A 1 246 ? -18.686 2.899 30.682 1.00 56.19 246 VAL A N 1
ATOM 1924 C CA . VAL A 1 246 ? -17.461 2.289 31.203 1.00 56.19 246 VAL A CA 1
ATOM 1925 C C . VAL A 1 246 ? -16.447 3.391 31.484 1.00 56.19 246 VAL A C 1
ATOM 1927 O O . VAL A 1 246 ? -16.102 4.171 30.597 1.00 56.19 246 VAL A O 1
ATOM 1930 N N . LEU A 1 247 ? -15.979 3.457 32.730 1.00 55.88 247 LEU A N 1
ATOM 1931 C CA . LEU A 1 247 ? -14.982 4.435 33.162 1.00 55.88 247 LEU A CA 1
ATOM 1932 C C . LEU A 1 247 ? -13.579 3.948 32.785 1.00 55.88 247 LEU A C 1
ATOM 1934 O O . LEU A 1 247 ? -13.182 2.843 33.163 1.00 55.88 247 LEU A O 1
ATOM 1938 N N . ILE A 1 248 ? -12.837 4.794 32.065 1.00 56.62 248 ILE A N 1
ATOM 1939 C CA . ILE A 1 248 ? -11.411 4.607 31.785 1.00 56.62 248 ILE A CA 1
ATOM 1940 C C . ILE A 1 248 ? -10.624 5.312 32.894 1.00 56.62 248 ILE A C 1
ATOM 1942 O O . ILE A 1 248 ? -10.741 6.524 33.058 1.00 56.62 248 ILE A O 1
ATOM 1946 N N . ASN A 1 249 ? -9.880 4.553 33.703 1.00 44.56 249 ASN A N 1
ATOM 1947 C CA . ASN A 1 249 ? -9.214 5.098 34.896 1.00 44.56 249 ASN A CA 1
ATOM 1948 C C . ASN A 1 249 ? -7.848 5.743 34.617 1.00 44.56 249 ASN A C 1
ATOM 1950 O O . ASN A 1 249 ? -7.477 6.715 35.270 1.00 44.56 249 ASN A O 1
ATOM 1954 N N . GLN A 1 250 ? -7.074 5.188 33.685 1.00 48.00 250 GLN A N 1
ATOM 1955 C CA . GLN A 1 250 ? -5.769 5.723 33.310 1.00 48.00 250 GLN A CA 1
ATOM 1956 C C . GLN A 1 250 ? -5.525 5.514 31.819 1.00 48.00 250 GLN A C 1
ATOM 1958 O O . GLN A 1 250 ? -5.534 4.378 31.352 1.00 48.00 250 GLN A O 1
ATOM 1963 N N . ASP A 1 251 ? -5.253 6.613 31.119 1.00 52.94 251 ASP A N 1
ATOM 1964 C CA . ASP A 1 251 ? -4.644 6.612 29.793 1.00 52.94 251 ASP A CA 1
ATOM 1965 C C . ASP A 1 251 ? -3.126 6.722 29.993 1.00 52.94 251 ASP A C 1
ATOM 1967 O O . ASP A 1 251 ? -2.592 7.802 30.256 1.00 52.94 251 ASP A O 1
ATOM 1971 N N . VAL A 1 252 ? -2.423 5.586 29.973 1.00 47.94 252 VAL A N 1
ATOM 1972 C CA . VAL A 1 252 ? -0.961 5.557 30.159 1.00 47.94 252 VAL A CA 1
ATOM 1973 C C . VAL A 1 252 ? -0.276 5.477 28.799 1.00 47.94 252 VAL A C 1
ATOM 1975 O O . VAL A 1 252 ? -0.528 4.558 28.022 1.00 47.94 252 VAL A O 1
ATOM 1978 N N . ASN A 1 253 ? 0.614 6.434 28.541 1.00 50.34 253 ASN A N 1
ATOM 1979 C CA . ASN A 1 253 ? 1.375 6.556 27.303 1.00 50.34 253 ASN A CA 1
ATOM 1980 C C . ASN A 1 253 ? 2.754 5.870 27.426 1.00 50.34 253 ASN A C 1
ATOM 1982 O O . ASN A 1 253 ? 3.443 6.045 28.433 1.00 50.34 253 ASN A O 1
ATOM 1986 N N . PHE A 1 254 ? 3.169 5.115 26.403 1.00 45.41 254 PHE A N 1
ATOM 1987 C CA . PHE A 1 254 ? 4.497 4.496 26.307 1.00 45.41 254 PHE A CA 1
ATOM 1988 C C . PHE A 1 254 ? 5.243 4.932 25.031 1.00 45.41 254 PHE A C 1
ATOM 1990 O O . PHE A 1 254 ? 4.646 4.917 23.950 1.00 45.41 254 PHE A O 1
ATOM 1997 N N . PRO A 1 255 ? 6.556 5.236 25.107 1.00 36.28 255 PRO A N 1
ATOM 1998 C CA . PRO A 1 255 ? 7.376 5.505 23.928 1.00 36.28 255 PRO A CA 1
ATOM 1999 C C . PRO A 1 255 ? 7.561 4.244 23.063 1.00 36.28 255 PRO A C 1
ATOM 2001 O O . PRO A 1 255 ? 7.670 3.125 23.564 1.00 36.28 255 PRO A O 1
ATOM 2004 N N . SER A 1 256 ? 7.609 4.446 21.744 1.00 43.25 256 SER A N 1
ATOM 2005 C CA . SER A 1 256 ? 7.474 3.462 20.655 1.00 43.25 256 SER A CA 1
ATOM 2006 C C . SER A 1 256 ? 8.620 2.442 20.478 1.00 43.25 256 SER A C 1
ATOM 2008 O O . SER A 1 256 ? 8.934 2.056 19.352 1.00 43.25 256 SER A O 1
ATOM 2010 N N . THR A 1 257 ? 9.280 1.998 21.550 1.00 38.34 257 THR A N 1
ATOM 2011 C CA . THR A 1 257 ? 10.392 1.025 21.492 1.00 38.34 257 THR A CA 1
ATOM 2012 C C . THR A 1 257 ? 9.971 -0.429 21.735 1.00 38.34 257 THR A C 1
ATOM 2014 O O . THR A 1 257 ? 10.815 -1.321 21.663 1.00 38.34 257 THR A O 1
ATOM 2017 N N . LEU A 1 258 ? 8.682 -0.701 21.974 1.00 33.84 258 LEU A N 1
ATOM 2018 C CA . LEU A 1 258 ? 8.152 -2.053 22.187 1.00 33.84 258 LEU A CA 1
ATOM 2019 C C . LEU A 1 258 ? 7.187 -2.460 21.055 1.00 33.84 258 LEU A C 1
ATOM 2021 O O . LEU A 1 258 ? 6.268 -1.704 20.746 1.00 33.84 258 LEU A O 1
ATOM 2025 N N . PRO A 1 259 ? 7.350 -3.648 20.435 1.00 28.78 259 PRO A N 1
ATOM 2026 C CA . PRO A 1 259 ? 6.624 -4.029 19.221 1.00 28.78 259 PRO A CA 1
ATOM 2027 C C . PRO A 1 259 ? 5.222 -4.618 19.469 1.00 28.78 259 PRO A C 1
ATOM 2029 O O . PRO A 1 259 ? 4.683 -5.287 18.594 1.00 28.78 259 PRO A O 1
ATOM 2032 N N . PHE A 1 260 ? 4.604 -4.386 20.630 1.00 31.78 260 PHE A N 1
ATOM 2033 C CA . PHE A 1 260 ? 3.291 -4.950 20.949 1.00 31.78 260 PHE A CA 1
ATOM 2034 C C . PHE A 1 260 ? 2.416 -3.948 21.709 1.00 31.78 260 PHE A C 1
ATOM 2036 O O . PHE A 1 260 ? 2.786 -3.491 22.788 1.00 31.78 260 PHE A O 1
ATOM 2043 N N . CYS A 1 261 ? 1.216 -3.674 21.181 1.00 34.78 261 CYS A N 1
ATOM 2044 C CA . CYS A 1 261 ? 0.092 -3.189 21.984 1.00 34.78 261 CYS A CA 1
ATOM 2045 C C . CYS A 1 261 ? -0.295 -4.300 22.971 1.00 34.78 261 CYS A C 1
ATOM 2047 O O . CYS A 1 261 ? -1.089 -5.183 22.647 1.00 34.78 261 CYS A O 1
ATOM 2049 N N . LEU A 1 262 ? 0.306 -4.301 24.160 1.00 31.14 262 LEU A N 1
ATOM 2050 C CA . LEU A 1 262 ? -0.125 -5.155 25.261 1.00 31.14 262 LEU A CA 1
ATOM 2051 C C . LEU A 1 262 ? -1.283 -4.455 25.982 1.00 31.14 262 LEU A C 1
ATOM 2053 O O . LEU A 1 262 ? -1.079 -3.576 26.815 1.00 31.14 262 LEU A O 1
ATOM 2057 N N . PHE A 1 263 ? -2.513 -4.846 25.647 1.00 40.91 263 PHE A N 1
ATOM 2058 C CA . PHE A 1 263 ? -3.688 -4.489 26.437 1.00 40.91 263 PHE A CA 1
ATOM 2059 C C . PHE A 1 263 ? -3.746 -5.395 27.669 1.00 40.91 263 PHE A C 1
ATOM 2061 O O . PHE A 1 263 ? -4.197 -6.538 27.599 1.00 40.91 263 PHE A O 1
ATOM 2068 N N . SER A 1 264 ? -3.283 -4.888 28.809 1.00 31.27 264 SER A N 1
ATOM 2069 C CA . SER A 1 264 ? -3.494 -5.544 30.098 1.00 31.27 264 SER A CA 1
ATOM 2070 C C . SER A 1 264 ? -4.870 -5.162 30.640 1.00 31.27 264 SER A C 1
ATOM 2072 O O . SER A 1 264 ? -5.045 -4.090 31.215 1.00 31.27 264 SER A O 1
ATOM 2074 N N . PHE A 1 265 ? -5.855 -6.049 30.481 1.00 40.81 265 PHE A N 1
ATOM 2075 C CA . PHE A 1 265 ? -7.117 -5.958 31.215 1.00 40.81 265 PHE A CA 1
ATOM 2076 C C . PHE A 1 265 ? -6.871 -6.357 32.673 1.00 40.81 265 PHE A C 1
ATOM 2078 O O . PHE A 1 265 ? -6.930 -7.533 33.027 1.00 40.81 265 PHE A O 1
ATOM 2085 N N . LEU A 1 266 ? -6.575 -5.386 33.535 1.00 37.81 266 LEU A N 1
ATOM 2086 C CA . LEU A 1 266 ? -6.643 -5.606 34.976 1.00 37.81 266 LEU A CA 1
ATOM 2087 C C . LEU A 1 266 ? -8.109 -5.511 35.396 1.00 37.81 266 LEU A C 1
ATOM 2089 O O . LEU A 1 266 ? -8.657 -4.423 35.557 1.00 37.81 266 LEU A O 1
ATOM 2093 N N . SER A 1 267 ? -8.757 -6.666 35.541 1.00 33.81 267 SER A N 1
ATOM 2094 C CA . SER A 1 267 ? -10.015 -6.743 36.278 1.00 33.81 267 SER A CA 1
ATOM 2095 C C . SER A 1 267 ? -9.727 -6.420 37.748 1.00 33.81 267 SER A C 1
ATOM 2097 O O . SER A 1 267 ? -8.831 -7.042 38.326 1.00 33.81 267 SER A O 1
ATOM 2099 N N . PRO A 1 268 ? -10.469 -5.504 38.392 1.00 38.12 268 PRO A N 1
ATOM 2100 C CA . PRO A 1 268 ? -10.471 -5.407 39.839 1.00 38.12 268 PRO A CA 1
ATOM 2101 C C . PRO A 1 268 ? -11.319 -6.566 40.385 1.00 38.12 268 PRO A C 1
ATOM 2103 O O . PRO A 1 268 ? -12.425 -6.365 40.878 1.00 38.12 268 PRO A O 1
ATOM 2106 N N . VAL A 1 269 ? -10.834 -7.806 40.271 1.00 39.03 269 VAL A N 1
ATOM 2107 C CA . VAL A 1 269 ? -11.332 -8.866 41.154 1.00 39.03 269 VAL A CA 1
ATOM 2108 C C . VAL A 1 269 ? -10.704 -8.579 42.512 1.00 39.03 269 VAL A C 1
ATOM 2110 O O . VAL A 1 269 ? -9.484 -8.597 42.651 1.00 39.03 269 VAL A O 1
ATOM 2113 N N . GLY A 1 270 ? -11.554 -8.198 43.463 1.00 34.94 270 GLY A N 1
ATOM 2114 C CA . GLY A 1 270 ? -11.180 -7.653 44.760 1.00 34.94 270 GLY A CA 1
ATOM 2115 C C . GLY A 1 270 ? -10.086 -8.437 45.484 1.00 34.94 270 GLY A C 1
ATOM 2116 O O . GLY A 1 270 ? -10.227 -9.624 45.760 1.00 34.94 270 GLY A O 1
ATOM 2117 N N . LEU A 1 271 ? -9.027 -7.717 45.850 1.00 31.64 271 LEU A N 1
ATOM 2118 C CA . LEU A 1 271 ? -8.295 -7.968 47.084 1.00 31.64 271 LEU A CA 1
ATOM 2119 C C . LEU A 1 271 ? -9.121 -7.363 48.227 1.00 31.64 271 LEU A C 1
ATOM 2121 O O . LEU A 1 271 ? -8.942 -6.195 48.566 1.00 31.64 271 LEU A O 1
ATOM 2125 N N . TYR A 1 272 ? -10.049 -8.150 48.765 1.00 34.81 272 TYR A N 1
ATOM 2126 C CA . TYR A 1 272 ? -10.571 -8.023 50.125 1.00 34.81 272 TYR A CA 1
ATOM 2127 C C . TYR A 1 272 ? -10.726 -9.422 50.710 1.00 34.81 272 TYR A C 1
ATOM 2129 O O . TYR A 1 272 ? -11.223 -10.304 49.973 1.00 34.81 272 TYR A O 1
#

Organism: NCBI:txid106582

InterPro domains:
  IPR000202 GPCR, family 3, metabotropic glutamate receptor 5 [PR01055] (17-33)
  IPR000202 GPCR, family 3, metabotropic glutamate receptor 5 [PR01055] (121-137)
  IPR000337 GPCR, family 3 [PR00248] (32-44)
  IPR000337 GPCR, family 3 [PR00248] (65-80)
  IPR000337 GPCR, family 3 [PR00248] (80-99)
  IPR000337 GPCR, family 3 [PR00248] (148-174)
  IPR000337 GPCR, family 3 [PR00248] (181-200)
  IPR000337 GPCR, family 3 [PR00248] (200-216)
  IPR000337 GPCR, family 3 [PR00248] (216-233)
  IPR001828 Receptor, ligand binding region [PF01094] (69-223)
  IPR017979 GPCR, family 3, conserved site [PS00979] (160-178)
  IPR028082 Periplasmic binding protein-like I [SSF53822] (28-223)
  IPR050726 Metabotropic Glutamate Receptor [PTHR24060] (19-225)

Nearest PDB structures (foldseek):
  8t7h-assembly1_B  TM=9.212E-01  e=1.326E-31  Homo sapiens
  6n4y-assembly2_B  TM=9.278E-01  e=7.915E-31  Homo sapiens
  5kzq-assembly1_A  TM=9.298E-01  e=1.312E-20  Homo sapiens
  8jcy-assembly1_3  TM=9.146E-01  e=2.283E-20  Homo sapiens
  9avl-assembly1_Q  TM=8.329E-01  e=1.601E-18  Homo sapiens